Protein AF-A0A357NEA8-F1 (afdb_monomer_lite)

Sequence (246 aa):
PEFQADIAYVPAQHTVVNIKLQPVGPLIRKTEARLQSETLPKLLLLPVDGSVEAVAEKLNGLPVAFVQRHREEYIERMQREVSMIKYVRKYHLRTGINLDVGEKSEVEVAADTDRYKIKLEGVLDLGRQGDNNTMLRGHAGYLMNPKDEIFLDVEFYPNSISWHFQPGYGRQLSARTYLGMKHDLRDKEDIGLLRYKLNTGLWLNLEQHFNSGYRLTGIRYQLHEYLAAEAMSDQHKTWIRLIAEL

Secondary structure (DSSP, 8-state):
--EEEEEEEE-SSS-EEEEEEEE-S-B--EEEEEEE-SSS-HHHHHHHHHHHHHHHGGGTTSBHHHHHHTHHHHHHHHHHHHHTSHHHHHTT-EEEEEEE-SSEEEEEEEEE-SSEEEEEEEEEEES--SS--EEEEEEEEEEEETTEEEEEEEEEETTTTEEEEEEEEEEE-SSSEEEEEEEETTTTEEEEEEEEEEETTEEEEEEEETTT--EEEEEEEEEETTEEEEEEE-SS-EEEEEEEE-

pLDDT: mean 89.31, std 5.89, range [59.25, 97.0]

Structure (mmCIF, N/CA/C/O backbone):
data_AF-A0A357NEA8-F1
#
_entry.id   AF-A0A357NEA8-F1
#
loop_
_atom_site.group_PDB
_atom_site.id
_atom_site.type_symbol
_atom_site.label_atom_id
_atom_site.label_alt_id
_atom_site.label_comp_id
_atom_site.label_asym_id
_atom_site.label_entity_id
_atom_site.label_seq_id
_atom_site.pdbx_PDB_ins_code
_atom_site.Cartn_x
_atom_site.Cartn_y
_atom_site.Cartn_z
_atom_site.occupancy
_atom_site.B_iso_or_equiv
_atom_site.auth_seq_id
_atom_site.auth_comp_id
_atom_site.auth_asym_id
_atom_site.auth_atom_id
_atom_site.pdbx_PDB_model_num
ATOM 1 N N . PRO A 1 1 ? -18.091 8.313 36.398 1.00 72.25 1 PRO A N 1
ATOM 2 C CA . PRO A 1 1 ? -18.961 7.337 35.704 1.00 72.25 1 PRO A CA 1
ATOM 3 C C . PRO A 1 1 ? -19.371 7.867 34.328 1.00 72.25 1 PRO A C 1
ATOM 5 O O . PRO A 1 1 ? -19.897 8.969 34.235 1.00 72.25 1 PRO A O 1
ATOM 8 N N . GLU A 1 2 ? -19.086 7.107 33.273 1.00 84.88 2 GLU A N 1
ATOM 9 C CA . GLU A 1 2 ? -19.354 7.487 31.875 1.00 84.88 2 GLU A CA 1
ATOM 10 C C . GLU A 1 2 ? -20.782 7.147 31.437 1.00 84.88 2 GLU A C 1
ATOM 12 O O . GLU A 1 2 ? -21.238 7.594 30.390 1.00 84.88 2 GLU A O 1
ATOM 17 N N . PHE A 1 3 ? -21.487 6.366 32.256 1.00 85.38 3 PHE A N 1
ATOM 18 C CA . PHE A 1 3 ? -22.889 6.032 32.088 1.00 85.38 3 PHE A CA 1
ATOM 19 C C . PHE A 1 3 ? -23.641 6.260 33.397 1.00 85.38 3 PHE A C 1
ATOM 21 O O . PHE A 1 3 ? -23.128 5.981 34.485 1.00 85.38 3 PHE A O 1
ATOM 28 N N . GLN A 1 4 ? -24.877 6.725 33.277 1.00 84.88 4 GLN A N 1
ATOM 29 C CA . GLN A 1 4 ? -25.878 6.715 34.327 1.00 84.88 4 GLN A CA 1
ATOM 30 C C . GLN A 1 4 ? -26.764 5.483 34.131 1.00 84.88 4 GLN A C 1
ATOM 32 O O . GLN A 1 4 ? -27.350 5.297 33.065 1.00 84.88 4 GLN A O 1
ATOM 37 N N . ALA A 1 5 ? -26.823 4.619 35.144 1.00 84.94 5 ALA A N 1
ATOM 38 C CA . ALA A 1 5 ? -27.633 3.410 35.109 1.00 84.94 5 ALA A CA 1
ATOM 39 C C . ALA A 1 5 ? -29.006 3.661 35.740 1.00 84.94 5 ALA A C 1
ATOM 41 O O . ALA A 1 5 ? -29.090 4.158 36.862 1.00 84.94 5 ALA A O 1
ATOM 42 N N . ASP A 1 6 ? -30.061 3.274 35.034 1.00 84.19 6 ASP A N 1
ATOM 43 C CA . ASP A 1 6 ? -31.420 3.160 35.550 1.00 84.19 6 ASP A CA 1
ATOM 44 C C . ASP A 1 6 ? -31.792 1.673 35.565 1.00 84.19 6 ASP A C 1
ATOM 46 O O . ASP A 1 6 ? -31.754 0.998 34.530 1.00 84.19 6 ASP A O 1
ATOM 50 N N . ILE A 1 7 ? -32.050 1.140 36.758 1.00 84.75 7 ILE A N 1
ATOM 51 C CA . ILE A 1 7 ? -32.249 -0.291 36.988 1.00 84.75 7 ILE A CA 1
ATOM 52 C C . ILE A 1 7 ? -33.670 -0.501 37.500 1.00 84.75 7 ILE A C 1
ATOM 54 O O . ILE A 1 7 ? -34.013 -0.076 38.602 1.00 84.75 7 ILE A O 1
ATOM 58 N N . ALA A 1 8 ? -34.479 -1.207 36.712 1.00 82.75 8 ALA A N 1
ATOM 59 C CA . ALA A 1 8 ? -35.829 -1.607 37.080 1.00 82.75 8 ALA A CA 1
ATOM 60 C C . ALA A 1 8 ? -35.897 -3.121 37.306 1.00 82.75 8 ALA A C 1
ATOM 62 O O . ALA A 1 8 ? -35.387 -3.909 36.506 1.00 82.75 8 ALA A O 1
ATOM 63 N N . TYR A 1 9 ? -36.570 -3.529 38.379 1.00 85.62 9 TYR A N 1
ATOM 64 C CA . TYR A 1 9 ? -36.735 -4.932 38.757 1.00 85.62 9 TYR A CA 1
ATOM 65 C C . TYR A 1 9 ? -38.206 -5.320 38.638 1.00 85.62 9 TYR A C 1
ATOM 67 O O . TYR A 1 9 ? -39.074 -4.621 39.163 1.00 85.62 9 TYR A O 1
ATOM 75 N N . VAL A 1 10 ? -38.485 -6.451 37.991 1.00 83.19 10 VAL A N 1
ATOM 76 C CA . VAL A 1 10 ? -39.817 -7.068 37.984 1.00 83.19 10 VAL A CA 1
ATOM 77 C C . VAL A 1 10 ? -39.718 -8.395 38.744 1.00 83.19 10 VAL A C 1
ATOM 79 O O . VAL A 1 10 ? -39.244 -9.384 38.177 1.00 83.19 10 VAL A O 1
ATOM 82 N N . PRO A 1 11 ? -40.080 -8.425 40.042 1.00 71.75 11 PRO A N 1
ATOM 83 C CA . PRO A 1 11 ? -40.006 -9.640 40.846 1.00 71.75 11 PRO A CA 1
ATOM 84 C C . PRO A 1 11 ? -41.093 -10.645 40.431 1.00 71.75 11 PRO A C 1
ATOM 86 O O . PRO A 1 11 ? -42.281 -10.330 40.430 1.00 71.75 11 PRO A O 1
ATOM 89 N N . ALA A 1 12 ? -40.672 -11.865 40.094 1.00 80.50 12 ALA A N 1
ATOM 90 C CA . ALA A 1 12 ? -41.513 -13.025 39.782 1.00 80.50 12 ALA A CA 1
ATOM 91 C C . ALA A 1 12 ? -40.737 -14.318 40.120 1.00 80.50 12 ALA A C 1
ATOM 93 O O . ALA A 1 12 ? -39.618 -14.238 40.625 1.00 80.50 12 ALA A O 1
ATOM 94 N N . GLN A 1 13 ? -41.279 -15.511 39.823 1.00 82.94 13 GLN A N 1
ATOM 95 C CA . GLN A 1 13 ? -40.524 -16.774 39.981 1.00 82.94 13 GLN A CA 1
ATOM 96 C C . GLN A 1 13 ? -39.171 -16.750 39.242 1.00 82.94 13 GLN A C 1
ATOM 98 O O . GLN A 1 13 ? -38.207 -17.349 39.708 1.00 82.94 13 GLN A O 1
ATOM 103 N N . HIS A 1 14 ? -39.084 -15.991 38.145 1.00 76.81 14 HIS A N 1
ATOM 104 C CA . HIS A 1 14 ? -37.830 -15.527 37.560 1.00 76.81 14 HIS A CA 1
ATOM 105 C C . HIS A 1 14 ? -37.806 -13.996 37.581 1.00 76.81 14 HIS A C 1
ATOM 107 O O . HIS A 1 14 ? -38.593 -13.354 36.887 1.00 76.81 14 HIS A O 1
ATOM 113 N N . THR A 1 15 ? -36.916 -13.408 38.377 1.00 83.12 15 THR A N 1
ATOM 114 C CA . THR A 1 15 ? -36.738 -11.952 38.423 1.00 83.12 15 THR A CA 1
ATOM 115 C C . THR A 1 15 ? -36.128 -11.458 37.117 1.00 83.12 15 THR A C 1
ATOM 117 O O . THR A 1 15 ? -35.031 -11.872 36.744 1.00 83.12 15 THR A O 1
ATOM 120 N N . VAL A 1 16 ? -36.816 -10.535 36.445 1.00 83.69 16 VAL A N 1
ATOM 121 C CA . VAL A 1 16 ? -36.286 -9.843 35.264 1.00 83.69 16 VAL A CA 1
ATOM 122 C C . VAL A 1 16 ? -35.696 -8.508 35.707 1.00 83.69 16 VAL A C 1
ATOM 124 O O . VAL A 1 16 ? -36.368 -7.714 36.370 1.00 83.69 16 VAL A O 1
ATOM 127 N N . VAL A 1 17 ? -34.437 -8.264 35.342 1.00 85.44 17 VAL A N 1
ATOM 128 C CA . VAL A 1 17 ? -33.723 -7.012 35.625 1.00 85.44 17 VAL A CA 1
ATOM 129 C C . VAL A 1 17 ? -33.531 -6.259 34.315 1.00 85.44 17 VAL A C 1
ATOM 131 O O . VAL A 1 17 ? -32.853 -6.741 33.411 1.00 85.44 17 VAL A O 1
ATOM 134 N N . ASN A 1 18 ? -34.125 -5.072 34.218 1.00 83.25 18 ASN A N 1
ATOM 135 C CA . ASN A 1 18 ? -33.963 -4.172 33.083 1.00 83.25 18 ASN A CA 1
ATOM 136 C C . ASN A 1 18 ? -32.952 -3.088 33.455 1.00 83.25 18 ASN A C 1
ATOM 138 O O . ASN A 1 18 ? -33.225 -2.266 34.326 1.00 83.25 18 ASN A O 1
ATOM 142 N N . ILE A 1 19 ? -31.799 -3.079 32.787 1.00 84.69 19 ILE A N 1
ATOM 143 C CA . ILE A 1 19 ? -30.745 -2.079 32.990 1.00 84.69 19 ILE A CA 1
ATOM 144 C C . ILE A 1 19 ? -30.719 -1.164 31.767 1.00 84.69 19 ILE A C 1
ATOM 146 O O . ILE A 1 19 ? -30.466 -1.621 30.652 1.00 84.69 19 ILE A O 1
ATOM 150 N N . LYS A 1 20 ? -30.966 0.131 31.965 1.00 84.31 20 LYS A N 1
ATOM 151 C CA . LYS A 1 20 ? -30.767 1.174 30.953 1.00 84.31 20 LYS A CA 1
ATOM 152 C C . LYS A 1 20 ? -29.517 1.966 31.304 1.00 84.31 20 LYS A C 1
ATOM 154 O O . LYS A 1 20 ? -29.409 2.485 32.407 1.00 84.31 20 LYS A O 1
ATOM 159 N N . LEU A 1 21 ? -28.583 2.073 30.365 1.00 84.31 21 LEU A N 1
ATOM 160 C CA . LEU A 1 21 ? -27.365 2.865 30.519 1.00 84.31 21 LEU A CA 1
ATOM 161 C C . LEU A 1 21 ? -27.468 4.102 29.628 1.00 84.31 21 LEU A C 1
ATOM 163 O O . LEU A 1 21 ? -27.547 3.981 28.408 1.00 84.31 21 LEU A O 1
ATOM 167 N N . GLN A 1 22 ? -27.482 5.285 30.233 1.00 85.50 22 GLN A N 1
ATOM 168 C CA . GLN A 1 22 ? -27.468 6.562 29.524 1.00 85.50 22 GLN A CA 1
ATOM 169 C C . GLN A 1 22 ? -26.052 7.135 29.545 1.00 85.50 22 GLN A C 1
ATOM 171 O O . GLN A 1 22 ? -25.481 7.268 30.627 1.00 85.50 22 GLN A O 1
ATOM 176 N N . PRO A 1 23 ? -25.451 7.454 28.394 1.00 84.06 23 PRO A N 1
ATOM 177 C CA . PRO A 1 23 ? -24.089 7.958 28.364 1.00 84.06 23 PRO A CA 1
ATOM 178 C C . PRO A 1 23 ? -24.019 9.398 28.896 1.00 84.06 23 PRO A C 1
ATOM 180 O O . PRO A 1 23 ? -24.931 10.198 28.689 1.00 84.06 23 PRO A O 1
ATOM 183 N N . VAL A 1 24 ? -22.924 9.729 29.579 1.00 85.44 24 VAL A N 1
ATOM 184 C CA . VAL A 1 24 ? -22.689 11.043 30.191 1.00 85.44 24 VAL A CA 1
ATOM 185 C C . VAL A 1 24 ? -21.422 11.660 29.602 1.00 85.44 24 VAL A C 1
ATOM 187 O O . VAL A 1 24 ? -20.354 11.050 29.624 1.00 85.44 24 VAL A O 1
ATOM 190 N N . GLY A 1 25 ? -21.534 12.898 29.119 1.00 88.00 25 GLY A N 1
ATOM 191 C CA . GLY A 1 25 ? -20.420 13.654 28.545 1.00 88.00 25 GLY A CA 1
ATOM 192 C C . GLY A 1 25 ? -20.299 13.525 27.019 1.00 88.00 25 GLY A C 1
ATOM 193 O O . GLY A 1 25 ? -21.273 13.172 26.351 1.00 88.00 25 GLY A O 1
ATOM 194 N N . PRO A 1 26 ? -19.126 13.860 26.450 1.00 91.19 26 PRO A N 1
ATOM 195 C CA . PRO A 1 26 ? -18.899 13.821 25.008 1.00 91.19 26 PRO A CA 1
ATOM 196 C C . PRO A 1 26 ? -19.057 12.408 24.441 1.00 91.19 26 PRO A C 1
ATOM 198 O O . PRO A 1 26 ? -18.469 11.451 24.955 1.00 91.19 26 PRO A O 1
ATOM 201 N N . LEU A 1 27 ? -19.828 12.294 23.361 1.00 93.56 27 LEU A N 1
ATOM 202 C CA . LEU A 1 27 ? -20.063 11.041 22.645 1.00 93.56 27 LEU A CA 1
ATOM 203 C C . LEU A 1 27 ? -19.258 11.011 21.355 1.00 93.56 27 LEU A C 1
ATOM 205 O O . LEU A 1 27 ? -19.067 12.040 20.705 1.00 93.56 27 LEU A O 1
ATOM 209 N N . ILE A 1 28 ? -18.864 9.813 20.944 1.00 94.38 28 ILE A N 1
ATOM 210 C CA . ILE A 1 28 ? -18.372 9.575 19.592 1.00 94.38 28 ILE A CA 1
ATOM 211 C C . ILE A 1 28 ? -19.559 9.766 18.645 1.00 94.38 28 ILE A C 1
ATOM 213 O O . ILE A 1 28 ? -20.507 8.982 18.647 1.00 94.38 28 ILE A O 1
ATOM 217 N N . ARG A 1 29 ? -19.547 10.853 17.873 1.00 93.06 29 ARG A N 1
ATOM 218 C CA . ARG A 1 29 ? -20.628 11.195 16.937 1.00 93.06 29 ARG A CA 1
ATOM 219 C C . ARG A 1 29 ? -20.443 10.510 15.595 1.00 93.06 29 ARG A C 1
ATOM 221 O O . ARG A 1 29 ? -21.422 10.191 14.928 1.00 93.06 29 ARG A O 1
ATOM 228 N N . LYS A 1 30 ? -19.184 10.371 15.189 1.00 92.88 30 LYS A N 1
ATOM 229 C CA . LYS A 1 30 ? -18.784 9.763 13.930 1.00 92.88 30 LYS A CA 1
ATOM 230 C C . LYS A 1 30 ? -17.435 9.084 14.110 1.00 92.88 30 LYS A C 1
ATOM 232 O O . LYS A 1 30 ? -16.522 9.668 14.698 1.00 92.88 30 LYS A O 1
ATOM 237 N N . THR A 1 31 ? -17.314 7.899 13.542 1.00 92.19 31 THR A N 1
ATOM 238 C CA . THR A 1 31 ? -16.054 7.189 13.383 1.00 92.19 31 THR A CA 1
ATOM 239 C C . THR A 1 31 ? -15.764 7.065 11.896 1.00 92.19 31 THR A C 1
ATOM 241 O O . THR A 1 31 ? -16.625 6.627 11.138 1.00 92.19 31 THR A O 1
ATOM 244 N N . GLU A 1 32 ? -14.579 7.490 11.475 1.00 92.69 32 GLU A N 1
ATOM 245 C CA . GLU A 1 32 ? -14.089 7.294 10.111 1.00 92.69 32 GLU A CA 1
ATOM 246 C C . GLU A 1 32 ? -13.106 6.129 10.113 1.00 92.69 32 GLU A C 1
ATOM 248 O O . GLU A 1 32 ? -12.223 6.066 10.967 1.00 92.69 32 GLU A O 1
ATOM 253 N N . ALA A 1 33 ? -13.274 5.191 9.184 1.00 90.88 33 ALA A N 1
ATOM 254 C CA . ALA A 1 33 ? -12.342 4.090 9.018 1.00 90.88 33 ALA A CA 1
ATOM 255 C C . ALA A 1 33 ? -11.467 4.336 7.789 1.00 90.88 33 ALA A C 1
ATOM 257 O O . ALA A 1 33 ? -11.962 4.755 6.743 1.00 90.88 33 ALA A O 1
ATOM 258 N N . ARG A 1 34 ? -10.166 4.075 7.908 1.00 88.81 34 ARG A N 1
ATOM 259 C CA . ARG A 1 34 ? -9.221 4.142 6.792 1.00 88.81 34 ARG A CA 1
ATOM 260 C C . ARG A 1 34 ? -8.512 2.814 6.640 1.00 88.81 34 ARG A C 1
ATOM 262 O O . ARG A 1 34 ? -7.724 2.425 7.495 1.00 88.81 34 ARG A O 1
ATOM 269 N N . LEU A 1 35 ? -8.775 2.136 5.531 1.00 88.06 35 LEU A N 1
ATOM 270 C CA . LEU A 1 35 ? -8.089 0.907 5.161 1.00 88.06 35 LEU A CA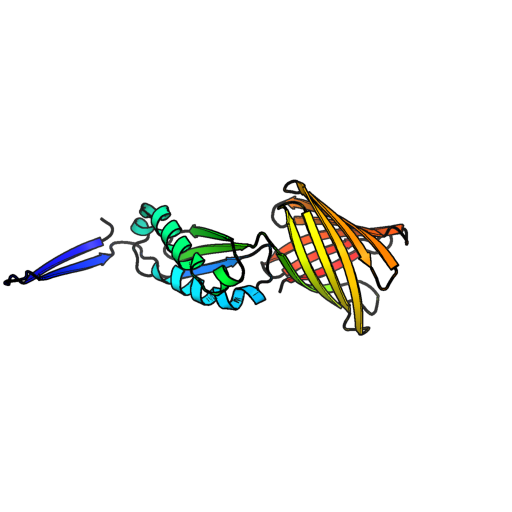 1
ATOM 271 C C . LEU A 1 35 ? -6.865 1.229 4.294 1.00 88.06 35 LEU A C 1
ATOM 273 O O . LEU A 1 35 ? -6.988 1.875 3.251 1.00 88.06 35 LEU A O 1
ATOM 277 N N . GLN A 1 36 ? -5.688 0.775 4.724 1.00 87.50 36 GLN A N 1
ATOM 278 C CA . GLN A 1 36 ? -4.412 1.002 4.042 1.00 87.50 36 GLN A CA 1
ATOM 279 C C . GLN A 1 36 ? -3.651 -0.314 3.853 1.00 87.50 36 GLN A C 1
ATOM 281 O O . GLN A 1 36 ? -3.748 -1.229 4.670 1.00 87.50 36 GLN A O 1
ATOM 286 N N . SER A 1 37 ? -2.880 -0.408 2.772 1.00 86.81 37 SER A N 1
ATOM 287 C CA . SER A 1 37 ? -1.988 -1.536 2.500 1.00 86.81 37 SER A CA 1
ATOM 288 C C . SER A 1 37 ? -0.766 -1.051 1.736 1.00 86.81 37 SER A C 1
ATOM 290 O O . SER A 1 37 ? -0.883 -0.267 0.797 1.00 86.81 37 SER A O 1
ATOM 292 N N . GLU A 1 38 ? 0.409 -1.540 2.112 1.00 85.81 38 GLU A N 1
ATOM 293 C CA . GLU A 1 38 ? 1.646 -1.330 1.357 1.00 85.81 38 GLU A CA 1
ATOM 294 C C . GLU A 1 38 ? 1.858 -2.416 0.286 1.00 85.81 38 GLU A C 1
ATOM 296 O O . GLU A 1 38 ? 2.687 -2.264 -0.625 1.00 85.81 38 GLU A O 1
ATOM 301 N N . THR A 1 39 ? 1.124 -3.526 0.412 1.00 87.25 39 THR A N 1
ATOM 302 C CA . THR A 1 39 ? 1.290 -4.747 -0.387 1.00 87.25 39 THR A CA 1
ATOM 303 C C . THR A 1 39 ? 0.180 -4.975 -1.402 1.00 87.25 39 THR A C 1
ATOM 305 O O . THR A 1 39 ? 0.380 -5.751 -2.335 1.00 87.25 39 THR A O 1
ATOM 308 N N . LEU A 1 40 ? -0.966 -4.307 -1.266 1.00 89.12 40 LEU A N 1
ATOM 309 C CA . LEU A 1 40 ? -2.092 -4.448 -2.182 1.00 89.12 40 LEU A CA 1
ATOM 310 C C . LEU A 1 40 ? -2.610 -3.103 -2.684 1.00 89.12 40 LEU A C 1
ATOM 312 O O . LEU A 1 40 ? -2.655 -2.145 -1.915 1.00 89.12 40 LEU A O 1
ATOM 316 N N . PRO A 1 41 ? -3.062 -3.044 -3.951 1.00 86.31 41 PRO A N 1
ATOM 317 C CA . PRO A 1 41 ? -3.748 -1.877 -4.480 1.00 86.31 41 PRO A CA 1
ATOM 318 C C . PRO A 1 41 ? -5.084 -1.687 -3.759 1.00 86.31 41 PRO A C 1
ATOM 320 O O . PRO A 1 41 ? -5.746 -2.669 -3.380 1.00 86.31 41 PRO A O 1
ATOM 323 N N . LYS A 1 42 ? -5.529 -0.435 -3.618 1.00 84.00 42 LYS A N 1
ATOM 324 C CA . LYS A 1 42 ? -6.756 -0.127 -2.873 1.00 84.00 42 LYS A CA 1
ATOM 325 C C . LYS A 1 42 ? -7.981 -0.749 -3.539 1.00 84.00 42 LYS A C 1
ATOM 327 O O . LYS A 1 42 ? -8.877 -1.225 -2.842 1.00 84.00 42 LYS A O 1
ATOM 332 N N . LEU A 1 43 ? -7.978 -0.878 -4.869 1.00 84.44 43 LEU A N 1
ATOM 333 C CA . LEU A 1 43 ? -9.018 -1.601 -5.615 1.00 84.44 43 LEU A CA 1
ATOM 334 C C . LEU A 1 43 ? -9.285 -3.027 -5.092 1.00 84.44 43 LEU A C 1
ATOM 336 O O . LEU A 1 43 ? -10.436 -3.466 -5.076 1.00 84.44 43 LEU A O 1
ATOM 340 N N . LEU A 1 44 ? -8.256 -3.761 -4.647 1.00 84.50 44 LEU A N 1
ATOM 341 C CA . LEU A 1 44 ? -8.430 -5.120 -4.106 1.00 84.50 44 LEU A CA 1
ATOM 342 C C . LEU A 1 44 ? -8.963 -5.130 -2.665 1.00 84.50 44 LEU A C 1
ATOM 344 O O . LEU A 1 44 ? -9.437 -6.170 -2.197 1.00 84.50 44 LEU A O 1
ATOM 348 N N . LEU A 1 45 ? -8.912 -3.984 -1.987 1.00 85.06 45 LEU A N 1
ATOM 349 C CA . LEU A 1 45 ? -9.385 -3.783 -0.620 1.00 85.06 45 LEU A CA 1
ATOM 350 C C . LEU A 1 45 ? -10.816 -3.234 -0.553 1.00 85.06 45 LEU A C 1
ATOM 352 O O . LEU A 1 45 ? -11.454 -3.378 0.485 1.00 85.06 45 LEU A O 1
ATOM 356 N N . LEU A 1 46 ? -11.368 -2.705 -1.653 1.00 86.06 46 LEU A N 1
ATOM 357 C CA . LEU A 1 46 ? -12.757 -2.217 -1.722 1.00 86.06 46 LEU A CA 1
ATOM 358 C C . LEU A 1 46 ? -13.803 -3.197 -1.144 1.00 86.06 46 LEU A C 1
ATOM 360 O O . LEU A 1 46 ? -14.699 -2.752 -0.430 1.00 86.06 46 LEU A O 1
ATOM 364 N N . PRO A 1 47 ? -13.715 -4.530 -1.361 1.00 83.38 47 PRO A N 1
ATOM 365 C CA . PRO A 1 47 ? -14.677 -5.468 -0.772 1.00 83.38 47 PRO A CA 1
ATOM 366 C C . PRO A 1 47 ? -14.578 -5.607 0.757 1.00 83.38 47 PRO A C 1
ATOM 368 O O . PRO A 1 47 ? -15.462 -6.205 1.372 1.00 83.38 47 PRO A O 1
ATOM 371 N N . VAL A 1 48 ? -13.482 -5.142 1.362 1.00 83.81 48 VAL A N 1
ATOM 372 C CA . VAL A 1 48 ? -13.229 -5.155 2.812 1.00 83.81 48 VAL A CA 1
ATOM 373 C C . VAL A 1 48 ? -13.705 -3.853 3.460 1.00 83.81 48 VAL A C 1
ATOM 375 O O . VAL A 1 48 ? -14.163 -3.897 4.600 1.00 83.81 48 VAL A O 1
ATOM 378 N N . ASP A 1 49 ? -13.656 -2.739 2.726 1.00 84.75 49 ASP A N 1
ATOM 379 C CA . ASP A 1 49 ? -13.849 -1.374 3.234 1.00 84.75 49 ASP A CA 1
ATOM 380 C C . ASP A 1 49 ? -15.160 -1.219 4.021 1.00 84.75 49 ASP A C 1
ATOM 382 O O . ASP A 1 49 ? -15.142 -0.965 5.223 1.00 84.75 49 ASP A O 1
ATOM 386 N N . GLY A 1 50 ? -16.301 -1.564 3.412 1.00 85.81 50 GLY A N 1
ATOM 387 C CA . GLY A 1 50 ? -17.603 -1.460 4.086 1.00 85.81 50 GLY A CA 1
ATOM 388 C C . GLY A 1 50 ? -17.767 -2.384 5.304 1.00 85.81 50 GLY A C 1
ATOM 389 O O . GLY A 1 50 ? -18.526 -2.087 6.223 1.00 85.81 50 GLY A O 1
ATOM 390 N N . SER A 1 51 ? -17.043 -3.511 5.358 1.00 89.00 51 SER A N 1
ATOM 391 C CA . SER A 1 51 ? -17.052 -4.376 6.551 1.00 89.00 51 SER A CA 1
ATOM 392 C C . SER A 1 51 ? -16.221 -3.781 7.688 1.00 89.00 51 SER A C 1
ATOM 394 O O . SER A 1 51 ? -16.567 -3.962 8.852 1.00 89.00 51 SER A O 1
ATOM 396 N N . VAL A 1 52 ? -15.134 -3.083 7.358 1.00 90.75 52 VAL A N 1
ATOM 397 C CA . VAL A 1 52 ? -14.294 -2.375 8.328 1.00 90.75 52 VAL A CA 1
ATOM 398 C C . VAL A 1 52 ? -15.021 -1.141 8.865 1.00 90.75 52 VAL A C 1
ATOM 400 O O . VAL A 1 52 ? -15.048 -0.949 10.081 1.00 90.75 52 VAL A O 1
ATOM 403 N N . GLU A 1 53 ? -15.692 -0.375 8.002 1.00 91.44 53 GLU A N 1
ATOM 404 C CA . GLU A 1 53 ? -16.556 0.741 8.410 1.00 91.44 53 GLU A CA 1
ATOM 405 C C . GLU A 1 53 ? -17.630 0.278 9.402 1.00 91.44 53 GLU A C 1
ATOM 407 O O . GLU A 1 53 ? -17.741 0.837 10.489 1.00 91.44 53 GLU A O 1
ATOM 412 N N . ALA A 1 54 ? -18.335 -0.820 9.110 1.00 91.38 54 ALA A N 1
ATOM 413 C CA . ALA A 1 54 ? -19.359 -1.362 10.007 1.00 91.38 54 ALA A CA 1
ATOM 414 C C . ALA A 1 54 ? -18.814 -1.806 11.381 1.00 91.38 54 ALA A C 1
ATOM 416 O O . ALA A 1 54 ? -19.542 -1.798 12.376 1.00 91.38 54 ALA A O 1
ATOM 417 N N . VAL A 1 55 ? -17.544 -2.222 11.463 1.00 91.44 55 VAL A N 1
ATOM 418 C CA . VAL A 1 55 ? -16.879 -2.524 12.743 1.00 91.44 55 VAL A CA 1
ATOM 419 C C . VAL A 1 55 ? -16.556 -1.231 13.494 1.00 91.44 55 VAL A C 1
ATOM 421 O O . VAL A 1 55 ? -16.803 -1.153 14.699 1.00 91.44 55 VAL A O 1
ATOM 424 N N . ALA A 1 56 ? -16.050 -0.214 12.794 1.00 92.38 56 ALA A N 1
ATOM 425 C CA . ALA A 1 56 ? -15.704 1.084 13.366 1.00 92.38 56 ALA A CA 1
ATOM 426 C C . ALA A 1 56 ? -16.943 1.849 13.871 1.00 92.38 56 ALA A C 1
ATOM 428 O O . ALA A 1 56 ? -16.925 2.402 14.971 1.00 92.38 56 ALA A O 1
ATOM 429 N N . GLU A 1 57 ? -18.053 1.801 13.130 1.00 93.56 57 GLU A N 1
ATOM 430 C CA . GLU A 1 57 ? -19.317 2.463 13.475 1.00 93.56 57 GLU A CA 1
ATOM 431 C C . GLU A 1 57 ? -19.933 1.975 14.793 1.00 93.56 57 GLU A C 1
ATOM 433 O O . GLU A 1 57 ? -20.728 2.695 15.395 1.00 93.56 57 GLU A O 1
ATOM 438 N N . LYS A 1 58 ? -19.540 0.800 15.305 1.00 92.44 58 LYS A N 1
ATOM 439 C CA . LYS A 1 58 ? -19.977 0.309 16.626 1.00 92.44 58 LYS A CA 1
ATOM 440 C C . LYS A 1 58 ? -19.513 1.194 17.784 1.00 92.44 58 LYS A C 1
ATOM 442 O O . LYS A 1 58 ? -20.034 1.052 18.889 1.00 92.44 58 LYS A O 1
ATOM 447 N N . LEU A 1 59 ? -18.533 2.070 17.554 1.00 92.44 59 LEU A N 1
ATOM 448 C CA . LEU A 1 59 ? -18.109 3.068 18.533 1.00 92.44 59 LEU A CA 1
ATOM 449 C C . LEU A 1 59 ? -19.053 4.272 18.604 1.00 92.44 59 LEU A C 1
ATOM 451 O O . LEU A 1 59 ? -19.071 4.963 19.625 1.00 92.44 59 LEU A O 1
ATOM 455 N N . ASN A 1 60 ? -19.843 4.526 17.557 1.00 93.12 60 ASN A N 1
ATOM 456 C CA . ASN A 1 60 ? -20.754 5.664 17.520 1.00 93.12 60 ASN A CA 1
ATOM 457 C C . ASN A 1 60 ? -21.777 5.574 18.664 1.00 93.12 60 ASN A C 1
ATOM 459 O O . ASN A 1 60 ? -22.388 4.535 18.910 1.00 93.12 60 ASN A O 1
ATOM 463 N N . GLY A 1 61 ? -21.970 6.687 19.370 1.00 90.00 61 GLY A N 1
ATOM 464 C CA . GLY A 1 61 ? -22.858 6.792 20.527 1.00 90.00 61 GLY A CA 1
ATOM 465 C C . GLY A 1 61 ? -22.227 6.391 21.863 1.00 90.00 61 GLY A C 1
ATOM 466 O O . GLY A 1 61 ? -22.843 6.621 22.905 1.00 90.00 61 GLY A O 1
ATOM 467 N N . LEU A 1 62 ? -21.003 5.849 21.873 1.00 92.81 62 LEU A N 1
ATOM 468 C CA . LEU A 1 62 ? -20.281 5.573 23.114 1.00 92.81 62 LEU A CA 1
ATOM 469 C C . LEU A 1 62 ? -19.647 6.852 23.694 1.00 92.81 62 LEU A C 1
ATOM 471 O O . LEU A 1 62 ? -19.217 7.725 22.933 1.00 92.81 62 LEU A O 1
ATOM 475 N N . PRO A 1 63 ? -19.531 6.972 25.031 1.00 93.88 63 PRO A N 1
ATOM 476 C CA . PRO A 1 63 ? -18.770 8.047 25.656 1.00 93.88 63 PRO A CA 1
ATOM 477 C C . PRO A 1 63 ? -17.289 7.978 25.278 1.00 93.88 63 PRO A C 1
ATOM 479 O O . PRO A 1 63 ? -16.650 6.934 25.431 1.00 93.88 63 PRO A O 1
ATOM 482 N N . VAL A 1 64 ? -16.713 9.114 24.884 1.00 93.44 64 VAL A N 1
ATOM 483 C CA . VAL A 1 64 ? -15.293 9.227 24.502 1.00 93.44 64 VAL A CA 1
ATOM 484 C C . VAL A 1 64 ? -14.380 8.727 25.626 1.00 93.44 64 VAL A C 1
ATOM 486 O O . VAL A 1 64 ? -13.510 7.889 25.397 1.00 93.44 64 VAL A O 1
ATOM 489 N N . ALA A 1 65 ? -14.627 9.166 26.863 1.00 92.88 65 ALA A N 1
ATOM 490 C CA . ALA A 1 65 ? -13.829 8.773 28.025 1.00 92.88 65 ALA A CA 1
ATOM 491 C C . ALA A 1 65 ? -13.903 7.264 28.328 1.00 92.88 65 ALA A C 1
ATOM 493 O O . ALA A 1 65 ? -12.942 6.683 28.835 1.00 92.88 65 ALA A O 1
ATOM 494 N N . PHE A 1 66 ? -15.027 6.615 28.004 1.00 92.62 66 PHE A N 1
ATOM 495 C CA . PHE A 1 66 ? -15.201 5.180 28.222 1.00 92.62 66 PHE A CA 1
ATOM 496 C C . PHE A 1 66 ? -14.354 4.369 27.243 1.00 92.62 66 PHE A C 1
ATOM 498 O O . PHE A 1 66 ? -13.636 3.457 27.656 1.00 92.62 66 PHE A O 1
ATOM 505 N N . VAL A 1 67 ? -14.411 4.734 25.959 1.00 93.50 67 VAL A N 1
ATOM 506 C CA . VAL A 1 67 ? -13.638 4.075 24.899 1.00 93.50 67 VAL A CA 1
ATOM 507 C C . VAL A 1 67 ? -12.146 4.346 25.070 1.00 93.50 67 VAL A C 1
ATOM 509 O O . VAL A 1 67 ? -11.353 3.425 24.922 1.00 93.50 67 VAL A O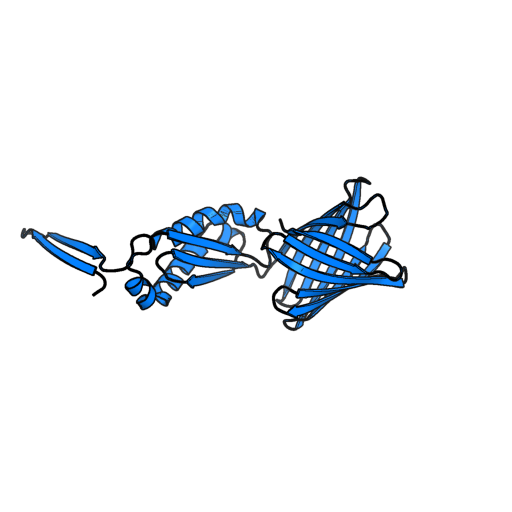 1
ATOM 512 N N . GLN A 1 68 ? -11.748 5.559 25.473 1.00 93.75 68 GLN A N 1
ATOM 513 C CA . GLN A 1 68 ? -10.348 5.866 25.792 1.00 93.75 68 GLN A CA 1
ATOM 514 C C . GLN A 1 68 ? -9.807 4.997 26.932 1.00 93.75 68 GLN A C 1
ATOM 516 O O . GLN A 1 68 ? -8.692 4.491 26.835 1.00 93.75 68 GLN A O 1
ATOM 521 N N . ARG A 1 69 ? -10.595 4.776 27.994 1.00 93.38 69 ARG A N 1
ATOM 522 C CA . ARG A 1 69 ? -10.179 3.923 29.119 1.00 93.38 69 ARG A CA 1
ATOM 523 C C . ARG A 1 69 ? -10.002 2.458 28.717 1.00 93.38 69 ARG A C 1
ATOM 525 O O . ARG A 1 69 ? -9.089 1.812 29.215 1.00 93.38 69 ARG A O 1
ATOM 532 N N . HIS A 1 70 ? -10.855 1.947 27.833 1.00 94.31 70 HIS A N 1
ATOM 533 C CA . HIS A 1 70 ? -10.842 0.546 27.391 1.00 94.31 70 HIS A CA 1
ATOM 534 C C . HIS A 1 70 ? -10.258 0.391 25.982 1.00 94.31 70 HIS A C 1
ATOM 536 O O . HIS A 1 70 ? -10.592 -0.550 25.263 1.00 94.31 70 HIS A O 1
ATOM 542 N N . ARG A 1 71 ? -9.403 1.331 25.558 1.00 92.94 71 ARG A N 1
ATOM 543 C CA . ARG A 1 71 ? -8.917 1.428 24.176 1.00 92.94 71 ARG A CA 1
ATOM 544 C C . ARG A 1 71 ? -8.319 0.113 23.681 1.00 92.94 71 ARG A C 1
ATOM 546 O O . ARG A 1 71 ? -8.621 -0.306 22.570 1.00 92.94 71 ARG A O 1
ATOM 553 N N . GLU A 1 72 ? -7.506 -0.540 24.505 1.00 93.75 72 GLU A N 1
ATOM 554 C CA . GLU A 1 72 ? -6.853 -1.809 24.160 1.00 93.75 72 GLU A CA 1
ATOM 555 C C . GLU A 1 72 ? -7.867 -2.938 23.931 1.00 93.75 72 GLU A C 1
ATOM 557 O O . GLU A 1 72 ? -7.782 -3.638 22.926 1.00 93.75 72 GLU A O 1
ATOM 562 N N . GLU A 1 73 ? -8.894 -3.050 24.778 1.00 93.81 73 GLU A N 1
ATOM 563 C CA . GLU A 1 73 ? -9.958 -4.051 24.624 1.00 93.81 73 GLU A CA 1
ATOM 564 C C . GLU A 1 73 ? -10.752 -3.838 23.325 1.00 93.81 73 GLU A C 1
ATOM 566 O O . GLU A 1 73 ? -11.061 -4.794 22.604 1.00 93.81 73 GLU A O 1
ATOM 571 N N . TYR A 1 74 ? -11.053 -2.579 22.991 1.00 93.44 74 TYR A N 1
ATOM 572 C CA . TYR A 1 74 ? -11.713 -2.241 21.731 1.00 93.44 74 TYR A CA 1
ATOM 573 C C . TYR A 1 74 ? -10.833 -2.567 20.525 1.00 93.44 74 TYR A C 1
ATOM 575 O O . TYR A 1 74 ? -11.333 -3.173 19.577 1.00 93.44 74 TYR A O 1
ATOM 583 N N . ILE A 1 75 ? -9.536 -2.244 20.570 1.00 94.50 75 ILE A N 1
ATOM 584 C CA . ILE A 1 75 ? -8.582 -2.597 19.509 1.00 94.50 75 ILE A CA 1
ATOM 585 C C . ILE A 1 75 ? -8.532 -4.118 19.321 1.00 94.50 75 ILE A C 1
ATOM 587 O O . ILE A 1 75 ? -8.706 -4.596 18.202 1.00 94.50 75 ILE A O 1
ATOM 591 N N . GLU A 1 76 ? -8.382 -4.900 20.392 1.00 94.00 76 GLU A N 1
ATOM 592 C CA . GLU A 1 76 ? -8.346 -6.368 20.317 1.00 94.00 76 GLU A CA 1
ATOM 593 C C . GLU A 1 76 ? -9.654 -6.971 19.792 1.00 94.00 76 GLU A C 1
ATOM 595 O O . GLU A 1 76 ? -9.661 -7.953 19.039 1.00 94.00 76 GLU A O 1
ATOM 600 N N . ARG A 1 77 ? -10.796 -6.407 20.191 1.00 93.50 77 ARG A N 1
ATOM 601 C CA . ARG A 1 77 ? -12.101 -6.839 19.691 1.00 93.50 77 ARG A CA 1
ATOM 602 C C . ARG A 1 77 ? -12.252 -6.534 18.205 1.00 93.50 77 ARG A C 1
ATOM 604 O O . ARG A 1 77 ? -12.620 -7.434 17.452 1.00 93.50 77 ARG A O 1
ATOM 611 N N . MET A 1 78 ? -11.946 -5.311 17.780 1.00 93.81 78 MET A N 1
ATOM 612 C CA . MET A 1 78 ? -11.993 -4.933 16.369 1.00 93.81 78 MET A CA 1
ATOM 613 C C . MET A 1 78 ? -11.037 -5.794 15.543 1.00 93.81 78 MET A C 1
ATOM 615 O O . MET A 1 78 ? -11.421 -6.285 14.489 1.00 93.81 78 MET A O 1
ATOM 619 N N . GLN A 1 79 ? -9.841 -6.077 16.059 1.00 93.69 79 GLN A N 1
ATOM 620 C CA . GLN A 1 79 ? -8.848 -6.930 15.409 1.00 93.69 79 GLN A CA 1
ATOM 621 C C . GLN A 1 79 ? -9.401 -8.342 15.157 1.00 93.69 79 GLN A C 1
ATOM 623 O O . GLN A 1 79 ? -9.248 -8.907 14.069 1.00 93.69 79 GLN A O 1
ATOM 628 N N . ARG A 1 80 ? -10.104 -8.918 16.140 1.00 92.75 80 ARG A N 1
ATOM 629 C CA . ARG A 1 80 ? -10.796 -10.206 15.980 1.00 92.75 80 ARG A CA 1
ATOM 630 C C . ARG A 1 80 ? -11.918 -10.135 14.946 1.00 92.75 80 ARG A C 1
ATOM 632 O O . ARG A 1 80 ? -12.038 -11.036 14.125 1.00 92.75 80 ARG A O 1
ATOM 639 N N . GLU A 1 81 ? -12.724 -9.081 14.955 1.00 92.50 81 GLU A N 1
ATOM 640 C CA . GLU A 1 81 ? -13.823 -8.930 13.995 1.00 92.50 81 GLU A CA 1
ATOM 641 C C . GLU A 1 81 ? -13.308 -8.735 12.557 1.00 92.50 81 GLU A C 1
ATOM 643 O O . GLU A 1 81 ? -13.749 -9.440 11.646 1.00 92.50 81 GLU A O 1
ATOM 648 N N . VAL A 1 82 ? -12.309 -7.869 12.361 1.00 92.00 82 VAL A N 1
ATOM 649 C CA . VAL A 1 82 ? -11.680 -7.597 11.059 1.00 92.00 82 VAL A CA 1
ATOM 650 C C . VAL A 1 82 ? -10.962 -8.839 10.521 1.00 92.00 82 VAL A C 1
ATOM 652 O O . VAL A 1 82 ? -11.130 -9.191 9.353 1.00 92.00 82 VAL A O 1
ATOM 655 N N . SER A 1 83 ? -10.226 -9.574 11.361 1.00 90.19 83 SER A N 1
ATOM 656 C CA . SER A 1 83 ? -9.551 -10.817 10.942 1.00 90.19 83 SER A CA 1
ATOM 657 C C . SER A 1 83 ? -10.512 -11.929 10.498 1.00 90.19 83 SER A C 1
ATOM 659 O O . SER A 1 83 ? -10.125 -12.813 9.731 1.00 90.19 83 SER A O 1
ATOM 661 N N . MET A 1 84 ? -11.782 -11.884 10.916 1.00 89.94 84 MET A N 1
ATOM 662 C CA . MET A 1 84 ? -12.813 -12.830 10.478 1.00 89.94 84 MET A CA 1
ATOM 663 C C . MET A 1 84 ? -13.466 -12.459 9.139 1.00 89.94 84 MET A C 1
ATOM 665 O O . MET A 1 84 ? -14.156 -13.309 8.553 1.00 89.94 84 MET A O 1
ATOM 669 N N . ILE A 1 85 ? -13.231 -11.254 8.609 1.00 90.38 85 ILE A N 1
ATOM 670 C CA . ILE A 1 85 ? -13.764 -10.826 7.311 1.00 90.38 85 ILE A CA 1
ATOM 671 C C . ILE A 1 85 ? -13.315 -11.812 6.223 1.00 90.38 85 ILE A C 1
ATOM 673 O O . ILE A 1 85 ? -12.154 -12.223 6.140 1.00 90.38 85 ILE A O 1
ATOM 677 N N . LYS A 1 86 ? -14.258 -12.221 5.365 1.00 87.88 86 LYS A N 1
ATOM 678 C CA . LYS A 1 86 ? -14.045 -13.260 4.342 1.00 87.88 86 LYS A CA 1
ATOM 679 C C . LYS A 1 86 ? -12.819 -12.979 3.466 1.00 87.88 86 LYS A C 1
ATOM 681 O O . LYS A 1 86 ? -12.025 -13.883 3.224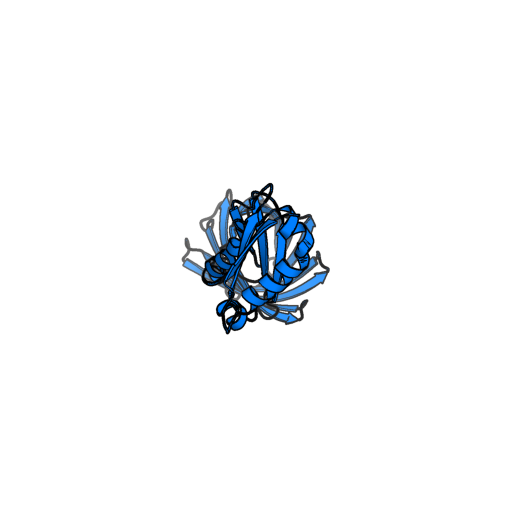 1.00 87.88 86 LYS A O 1
ATOM 686 N N . TYR A 1 87 ? -12.670 -11.742 2.997 1.00 84.56 87 TYR A N 1
ATOM 687 C CA . TYR A 1 87 ? -11.576 -11.345 2.109 1.00 84.56 87 TYR A CA 1
ATOM 688 C C . TYR A 1 87 ? -10.232 -11.222 2.833 1.00 84.56 87 TYR A C 1
ATOM 690 O O . TYR A 1 87 ? -9.223 -11.615 2.259 1.00 84.56 87 TYR A O 1
ATOM 698 N N . VAL A 1 88 ? -10.223 -10.813 4.107 1.00 85.50 88 VAL A N 1
ATOM 699 C CA . VAL A 1 88 ? -9.018 -10.826 4.956 1.00 85.50 88 VAL A CA 1
ATOM 700 C C . VAL A 1 88 ? -8.460 -12.246 5.071 1.00 85.50 88 VAL A C 1
ATOM 702 O O . VAL A 1 88 ? -7.278 -12.468 4.822 1.00 85.50 88 VAL A O 1
ATOM 705 N N . ARG A 1 89 ? -9.323 -13.241 5.320 1.00 87.50 89 ARG A N 1
ATOM 706 C CA . ARG A 1 89 ? -8.913 -14.657 5.355 1.00 87.50 89 ARG A CA 1
ATOM 707 C C . ARG A 1 89 ? -8.526 -15.204 3.985 1.00 87.50 89 ARG A C 1
ATOM 709 O O . ARG A 1 89 ? -7.511 -15.882 3.871 1.00 87.50 89 ARG A O 1
ATOM 716 N N . LYS A 1 90 ? -9.303 -14.898 2.940 1.00 86.56 90 LYS A N 1
ATOM 717 C CA . LYS A 1 90 ? -9.027 -15.352 1.564 1.00 86.56 90 LYS A CA 1
ATOM 718 C C . LYS A 1 90 ? -7.645 -14.891 1.086 1.00 86.56 90 LYS A C 1
ATOM 720 O O . LYS A 1 90 ? -6.920 -15.669 0.472 1.00 86.56 90 LYS A O 1
ATOM 725 N N . TYR A 1 91 ? -7.290 -13.646 1.389 1.00 84.62 91 TYR A N 1
ATOM 726 C CA . TYR A 1 91 ? -6.031 -13.021 0.990 1.00 84.62 91 TYR A CA 1
ATOM 727 C C . TYR A 1 91 ? -4.910 -13.166 2.031 1.00 84.62 91 TYR A C 1
ATOM 729 O O . TYR A 1 91 ? -3.803 -12.688 1.806 1.00 84.62 91 TYR A O 1
ATOM 737 N N . HIS A 1 92 ? -5.166 -13.874 3.138 1.00 86.50 92 HIS A N 1
ATOM 738 C CA . HIS A 1 92 ? -4.209 -14.073 4.231 1.00 86.50 92 HIS A CA 1
ATOM 739 C C . HIS A 1 92 ? -3.617 -12.747 4.745 1.00 86.50 92 HIS A C 1
ATOM 741 O O . HIS A 1 92 ? -2.416 -12.653 4.991 1.00 86.50 92 HIS A O 1
ATOM 747 N N . LEU A 1 93 ? -4.457 -11.714 4.876 1.00 88.81 93 LEU A N 1
ATOM 748 C CA . LEU A 1 93 ? -4.007 -10.391 5.303 1.00 88.81 93 LEU A CA 1
ATOM 749 C C . LEU A 1 93 ? -3.718 -10.394 6.804 1.00 88.81 93 LEU A C 1
ATOM 751 O O . LEU A 1 93 ? -4.554 -10.784 7.623 1.00 88.81 93 LEU A O 1
ATOM 755 N N . ARG A 1 94 ? -2.539 -9.903 7.160 1.00 89.50 94 ARG A N 1
ATOM 756 C CA . ARG A 1 94 ? -2.200 -9.429 8.493 1.00 89.50 94 ARG A CA 1
ATOM 757 C C . ARG A 1 94 ? -2.825 -8.062 8.667 1.00 89.50 94 ARG A C 1
ATOM 759 O O . ARG A 1 94 ? -2.595 -7.159 7.869 1.00 89.50 94 ARG A O 1
ATOM 766 N N . THR A 1 95 ? -3.625 -7.934 9.711 1.00 90.06 95 THR A N 1
ATOM 767 C CA . THR A 1 95 ? -4.315 -6.688 10.017 1.00 90.06 95 THR A CA 1
ATOM 768 C C . THR A 1 95 ? -3.692 -6.031 11.238 1.00 90.06 95 THR A C 1
ATOM 770 O O . THR A 1 95 ? -3.218 -6.731 12.133 1.00 90.06 95 THR A O 1
ATOM 773 N N . GLY A 1 96 ? -3.657 -4.707 11.266 1.00 90.62 96 GLY A N 1
ATOM 774 C CA . GLY A 1 96 ? -3.249 -3.925 12.426 1.00 90.62 96 GLY A CA 1
ATOM 775 C C . GLY A 1 96 ? -4.189 -2.744 12.582 1.00 90.62 96 GLY A C 1
ATOM 776 O O . GLY A 1 96 ? -4.504 -2.092 11.593 1.00 90.62 96 GLY A O 1
ATOM 777 N N . ILE A 1 97 ? -4.657 -2.495 13.803 1.00 92.38 97 ILE A N 1
ATOM 778 C CA . ILE A 1 97 ? -5.623 -1.432 14.083 1.00 92.38 97 ILE A CA 1
ATOM 779 C C . ILE A 1 97 ? -4.971 -0.352 14.931 1.00 92.38 97 ILE A C 1
ATOM 781 O O . ILE A 1 97 ? -4.431 -0.628 16.004 1.00 92.38 97 ILE A O 1
ATOM 785 N N . ASN A 1 98 ? -5.083 0.885 14.464 1.00 93.19 98 ASN A N 1
ATOM 786 C CA . ASN A 1 98 ? -4.782 2.076 15.233 1.00 93.19 98 ASN A CA 1
ATOM 787 C C . ASN A 1 98 ? -6.075 2.877 15.428 1.00 93.19 98 ASN A C 1
ATOM 789 O O . ASN A 1 98 ? -6.758 3.220 14.469 1.00 93.19 98 ASN A O 1
ATOM 793 N N . LEU A 1 99 ? -6.429 3.130 16.687 1.00 93.69 99 LEU A N 1
ATOM 794 C CA . LEU A 1 99 ? -7.664 3.811 17.069 1.00 93.69 99 LEU A CA 1
ATOM 795 C C . LEU A 1 99 ? -7.333 5.162 17.708 1.00 93.69 99 LEU A C 1
ATOM 797 O O . LEU A 1 99 ? -6.746 5.193 18.796 1.00 93.69 99 LEU A O 1
ATOM 801 N N . ASP A 1 100 ? -7.737 6.253 17.068 1.00 94.12 100 ASP A N 1
ATOM 802 C CA . ASP A 1 100 ? -7.732 7.595 17.648 1.00 94.12 100 ASP A CA 1
ATOM 803 C C . ASP A 1 100 ? -9.147 7.965 18.113 1.00 94.12 100 ASP A C 1
ATOM 805 O O . ASP A 1 100 ? -10.105 7.954 17.337 1.00 94.12 100 ASP A O 1
ATOM 809 N N . VAL A 1 101 ? -9.299 8.228 19.413 1.00 93.19 101 VAL A N 1
ATOM 810 C CA . VAL A 1 101 ? -10.611 8.345 20.064 1.00 93.19 101 VAL A CA 1
ATOM 811 C C . VAL A 1 101 ? -10.921 9.802 20.388 1.00 93.19 101 VAL A C 1
ATOM 813 O O . VAL A 1 101 ? -10.302 10.400 21.271 1.00 93.19 101 VAL A O 1
ATOM 816 N N . GLY A 1 102 ? -11.975 10.323 19.764 1.00 92.88 102 GLY A N 1
ATOM 817 C CA . GLY A 1 102 ? -12.537 11.652 20.010 1.00 92.88 102 GLY A CA 1
ATOM 818 C C . GLY A 1 102 ? -14.014 11.737 19.610 1.00 92.88 102 GLY A C 1
ATOM 819 O O . GLY A 1 102 ? -14.602 10.753 19.165 1.00 92.88 102 GLY A O 1
ATOM 820 N N . GLU A 1 103 ? -14.639 12.918 19.722 1.00 90.94 103 GLU A N 1
ATOM 821 C CA . GLU A 1 103 ? -16.019 13.117 19.216 1.00 90.94 103 GLU A CA 1
ATOM 822 C C . GLU A 1 103 ? -16.134 12.783 17.718 1.00 90.94 103 GLU A C 1
ATOM 824 O O . GLU A 1 103 ? -17.170 12.296 17.258 1.00 90.94 103 GLU A O 1
ATOM 829 N N . LYS A 1 104 ? -15.044 13.018 16.980 1.00 93.75 104 LYS A N 1
ATOM 830 C CA . LYS A 1 104 ? -14.751 12.415 15.681 1.00 93.75 104 LYS A CA 1
ATOM 831 C C . LYS A 1 104 ? -13.595 11.447 15.900 1.00 93.75 104 LYS A C 1
ATOM 833 O O . LYS A 1 104 ? -12.494 11.897 16.195 1.00 93.75 104 LYS A O 1
ATOM 838 N N . SER A 1 105 ? -13.875 10.153 15.849 1.00 92.81 105 SER A N 1
ATOM 839 C CA . SER A 1 105 ? -12.858 9.112 16.024 1.00 92.81 105 SER A CA 1
ATOM 840 C C . SER A 1 105 ? -12.353 8.628 14.667 1.00 92.81 105 SER A C 1
ATOM 842 O O . SER A 1 105 ? -13.109 8.632 13.696 1.00 92.81 105 SER A O 1
ATOM 844 N N . GLU A 1 106 ? -11.108 8.171 14.612 1.00 93.88 106 GLU A N 1
ATOM 845 C CA . GLU A 1 106 ? -10.501 7.590 13.414 1.00 93.88 106 GLU A CA 1
ATOM 846 C C . GLU A 1 106 ? -9.980 6.181 13.717 1.00 93.88 106 GLU A C 1
ATOM 848 O O . GLU A 1 106 ? -9.343 5.940 14.744 1.00 93.88 106 GLU A O 1
ATOM 853 N N . VAL A 1 107 ? -10.289 5.233 12.835 1.00 93.25 107 VAL A N 1
ATOM 854 C CA . VAL A 1 107 ? -9.819 3.848 12.900 1.00 93.25 107 VAL A CA 1
ATOM 855 C C . VAL A 1 107 ? -9.005 3.566 11.652 1.00 93.25 107 VAL A C 1
ATOM 857 O O . VAL A 1 107 ? -9.552 3.345 10.574 1.00 93.25 107 VAL A O 1
ATOM 860 N N . GLU A 1 108 ? -7.690 3.544 11.794 1.00 93.06 108 GLU A N 1
ATOM 861 C CA . GLU A 1 108 ? -6.798 3.118 10.725 1.00 93.06 108 GLU A CA 1
ATOM 862 C C . GLU A 1 108 ? -6.611 1.604 10.807 1.00 93.06 108 GLU A C 1
ATOM 864 O O . GLU A 1 108 ? -6.247 1.055 11.851 1.00 93.06 108 GLU A O 1
ATOM 869 N N . VAL A 1 109 ? -6.854 0.923 9.694 1.00 91.88 109 VAL A N 1
ATOM 870 C CA . VAL A 1 109 ? -6.657 -0.515 9.546 1.00 91.88 109 VAL A CA 1
ATOM 871 C C . VAL A 1 109 ? -5.584 -0.739 8.492 1.00 91.88 109 VAL A C 1
ATOM 873 O O . VAL A 1 109 ? -5.818 -0.546 7.301 1.00 91.88 109 VAL A O 1
ATOM 876 N N . ALA A 1 110 ? -4.403 -1.169 8.924 1.00 91.31 110 ALA A N 1
ATOM 877 C CA . ALA A 1 110 ? -3.386 -1.705 8.032 1.00 91.31 110 ALA A CA 1
ATOM 878 C C . ALA A 1 110 ? -3.778 -3.136 7.651 1.00 91.31 110 ALA A C 1
ATOM 880 O O . ALA A 1 110 ? -4.121 -3.922 8.533 1.00 91.31 110 ALA A O 1
ATOM 881 N N . ALA A 1 111 ? -3.752 -3.480 6.366 1.00 89.94 111 ALA A N 1
ATOM 882 C CA . ALA A 1 111 ? -4.094 -4.804 5.857 1.00 89.94 111 ALA A CA 1
ATOM 883 C C . ALA A 1 111 ? -3.059 -5.256 4.820 1.00 89.94 111 ALA A C 1
ATOM 885 O O . ALA A 1 111 ? -3.200 -5.016 3.621 1.00 89.94 111 ALA A O 1
ATOM 886 N N . ASP A 1 112 ? -2.018 -5.938 5.289 1.00 90.06 112 ASP A N 1
ATOM 887 C CA . ASP A 1 112 ? -0.873 -6.345 4.476 1.00 90.06 112 ASP A CA 1
ATOM 888 C C . ASP A 1 112 ? -0.753 -7.858 4.352 1.00 90.06 112 ASP A C 1
ATOM 890 O O . ASP A 1 112 ? -1.147 -8.604 5.241 1.00 90.06 112 ASP A O 1
ATOM 894 N N . THR A 1 113 ? -0.171 -8.340 3.261 1.00 88.56 113 THR A N 1
ATOM 895 C CA . THR A 1 113 ? 0.154 -9.759 3.078 1.00 88.56 113 THR A CA 1
ATOM 896 C C . THR A 1 113 ? 1.664 -9.977 3.100 1.00 88.56 113 THR A C 1
ATOM 898 O O . THR A 1 113 ? 2.442 -9.146 2.646 1.00 88.56 113 THR A O 1
ATOM 901 N N . ASP A 1 114 ? 2.096 -11.115 3.635 1.00 87.38 114 ASP A N 1
ATOM 902 C CA . ASP A 1 114 ? 3.502 -11.529 3.647 1.00 87.38 114 ASP A CA 1
ATOM 903 C C . ASP A 1 114 ? 3.869 -12.428 2.456 1.00 87.38 114 ASP A C 1
ATOM 905 O O . ASP A 1 114 ? 5.000 -12.903 2.381 1.00 87.38 114 ASP A O 1
ATOM 909 N N . ARG A 1 115 ? 2.932 -12.659 1.522 1.00 89.38 115 ARG A N 1
ATOM 910 C CA . ARG A 1 115 ? 3.103 -13.611 0.411 1.00 89.38 115 ARG A CA 1
ATOM 911 C C . ARG A 1 115 ? 3.250 -12.960 -0.950 1.00 89.38 115 ARG A C 1
ATOM 913 O O . ARG A 1 115 ? 3.968 -13.479 -1.797 1.00 89.38 115 ARG A O 1
ATOM 920 N N . TYR A 1 116 ? 2.533 -11.875 -1.201 1.00 90.19 116 TYR A N 1
ATOM 921 C CA . TYR A 1 116 ? 2.515 -11.242 -2.512 1.00 90.19 116 TYR A CA 1
ATOM 922 C C . TYR A 1 116 ? 2.436 -9.732 -2.390 1.00 90.19 116 TYR A C 1
ATOM 924 O O . TYR A 1 116 ? 1.982 -9.196 -1.390 1.00 90.19 116 TYR A O 1
ATOM 932 N N . LYS A 1 117 ? 2.882 -9.043 -3.427 1.00 91.94 117 LYS A N 1
ATOM 933 C CA . LYS A 1 117 ? 2.833 -7.596 -3.518 1.00 91.94 117 LYS A CA 1
ATOM 934 C C . LYS A 1 117 ? 2.283 -7.230 -4.874 1.00 91.94 117 LYS A C 1
ATOM 936 O O . LYS A 1 117 ? 2.861 -7.574 -5.895 1.00 91.94 117 LYS A O 1
ATOM 941 N N . ILE A 1 118 ? 1.149 -6.561 -4.896 1.00 92.69 118 ILE A N 1
ATOM 942 C CA . ILE A 1 118 ? 0.518 -6.118 -6.128 1.00 92.69 118 ILE A CA 1
ATOM 943 C C . ILE A 1 118 ? 0.460 -4.601 -6.070 1.00 92.69 118 ILE A C 1
ATOM 945 O O . ILE A 1 118 ? 0.090 -4.034 -5.045 1.00 92.69 118 ILE A O 1
ATOM 949 N N . LYS A 1 119 ? 0.843 -3.939 -7.157 1.00 92.56 119 LYS A N 1
ATOM 950 C CA . LYS A 1 119 ? 0.635 -2.501 -7.327 1.00 92.56 119 LYS A CA 1
ATOM 951 C C . LYS A 1 119 ? 0.120 -2.220 -8.720 1.00 92.56 119 LYS A C 1
ATOM 953 O O . LYS A 1 119 ? 0.494 -2.902 -9.673 1.00 92.56 119 LYS A O 1
ATOM 958 N N . LEU A 1 120 ? -0.722 -1.206 -8.820 1.00 92.62 120 LEU A N 1
ATOM 959 C CA . LEU A 1 120 ? -1.192 -0.687 -10.085 1.00 92.62 120 LEU A CA 1
ATOM 960 C C . LEU A 1 120 ? -1.038 0.831 -10.044 1.00 92.62 120 LEU A C 1
ATOM 962 O O . LEU A 1 120 ? -1.571 1.496 -9.162 1.00 92.62 120 LEU A O 1
ATOM 966 N N . GLU A 1 121 ? -0.258 1.366 -10.970 1.00 93.31 121 GLU A N 1
ATOM 967 C CA . GLU A 1 121 ? 0.081 2.781 -11.036 1.00 93.31 121 GLU A CA 1
ATOM 968 C C . GLU A 1 121 ? -0.271 3.320 -12.430 1.00 93.31 121 GLU A C 1
ATOM 970 O O . GLU A 1 121 ? 0.111 2.751 -13.453 1.00 93.31 121 GLU A O 1
ATOM 975 N N . GLY A 1 122 ? -1.005 4.429 -12.484 1.00 93.38 122 GLY A N 1
ATOM 976 C CA . GLY A 1 122 ? -1.193 5.222 -13.696 1.00 93.38 122 GLY A CA 1
ATOM 977 C C . GLY A 1 122 ? -0.172 6.349 -13.735 1.00 93.38 122 GLY A C 1
ATOM 978 O O . GLY A 1 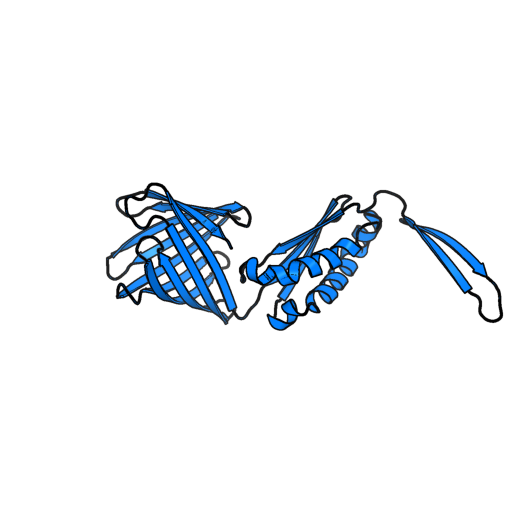122 ? -0.098 7.143 -12.804 1.00 93.38 122 GLY A O 1
ATOM 979 N N . VAL A 1 123 ? 0.623 6.436 -14.793 1.00 92.81 123 VAL A N 1
ATOM 980 C CA . VAL A 1 123 ? 1.757 7.356 -14.868 1.00 92.81 123 VAL A CA 1
ATOM 981 C C . VAL A 1 123 ? 1.592 8.339 -16.023 1.00 92.81 123 VAL A C 1
ATOM 983 O O . VAL A 1 123 ? 1.289 7.944 -17.150 1.00 92.81 123 VAL A O 1
ATOM 986 N N . LEU A 1 124 ? 1.833 9.619 -15.742 1.00 91.88 124 LEU A N 1
ATOM 987 C CA . LEU A 1 124 ? 1.791 10.717 -16.704 1.00 91.88 124 LEU A CA 1
ATOM 988 C C . LEU A 1 124 ? 3.082 11.546 -16.626 1.00 91.88 124 LEU A C 1
ATOM 990 O O . LEU A 1 124 ? 3.320 12.240 -15.639 1.00 91.88 124 LEU A O 1
ATOM 994 N N . ASP A 1 125 ? 3.901 11.498 -17.672 1.00 89.56 125 ASP A N 1
ATOM 995 C CA . ASP A 1 125 ? 5.128 12.285 -17.810 1.00 89.56 125 ASP A CA 1
ATOM 996 C C . ASP A 1 125 ? 4.797 13.668 -18.424 1.00 89.56 125 ASP A C 1
ATOM 998 O O . ASP A 1 125 ? 4.402 13.789 -19.585 1.00 89.56 125 ASP A O 1
ATOM 1002 N N . LEU A 1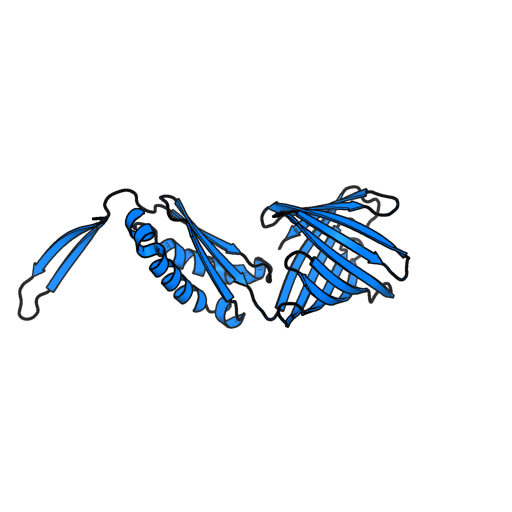 126 ? 4.978 14.736 -17.647 1.00 85.81 126 LEU A N 1
ATOM 1003 C CA . LEU A 1 126 ? 4.811 16.136 -18.039 1.00 85.81 126 LEU A CA 1
ATOM 1004 C C . LEU A 1 126 ? 6.156 16.756 -18.440 1.00 85.81 126 LEU A C 1
ATOM 1006 O O . LEU A 1 126 ? 7.119 16.744 -17.673 1.00 85.81 126 LEU A O 1
ATOM 1010 N N . GLY A 1 127 ? 6.214 17.355 -19.632 1.00 73.62 127 GLY A N 1
ATOM 1011 C CA . GLY A 1 127 ? 7.419 18.024 -20.147 1.00 73.62 127 GLY A CA 1
ATOM 1012 C C . GLY A 1 127 ? 8.409 17.095 -20.859 1.00 73.62 127 GLY A C 1
ATOM 1013 O O . GLY A 1 127 ? 9.405 17.565 -21.410 1.00 73.62 127 GLY A O 1
ATOM 1014 N N . ARG A 1 128 ? 8.121 15.789 -20.920 1.00 75.00 128 ARG A N 1
ATOM 1015 C CA . ARG A 1 128 ? 8.853 14.843 -21.764 1.00 75.00 128 ARG A CA 1
ATOM 1016 C C . ARG A 1 128 ? 8.397 15.012 -23.217 1.00 75.00 128 ARG A C 1
ATOM 1018 O O . ARG A 1 128 ? 7.207 14.961 -23.520 1.00 75.00 128 ARG A O 1
ATOM 1025 N N . GLN A 1 129 ? 9.345 15.262 -24.121 1.00 59.25 129 GLN A N 1
ATOM 1026 C CA . GLN A 1 129 ? 9.060 15.293 -25.557 1.00 59.25 129 GLN A CA 1
ATOM 1027 C C . GLN A 1 129 ? 9.135 13.873 -26.124 1.00 59.25 129 GLN A C 1
ATOM 1029 O O . GLN A 1 129 ? 10.215 13.280 -26.148 1.00 59.25 129 GLN A O 1
ATOM 1034 N N . GLY A 1 130 ? 7.986 13.344 -26.542 1.00 61.91 130 GLY A N 1
ATOM 1035 C CA . GLY A 1 130 ? 7.806 12.027 -27.150 1.00 61.91 130 GLY A CA 1
ATOM 1036 C C . GLY A 1 130 ? 6.334 11.607 -27.121 1.00 61.91 130 GLY A C 1
ATOM 1037 O O . GLY A 1 130 ? 5.536 12.197 -26.397 1.00 61.91 130 GLY A O 1
ATOM 1038 N N . ASP A 1 131 ? 5.976 10.579 -27.890 1.00 61.06 131 ASP A N 1
ATOM 1039 C CA . ASP A 1 131 ? 4.588 10.103 -27.970 1.00 61.06 131 ASP A CA 1
ATOM 1040 C C . ASP A 1 131 ? 4.171 9.254 -26.757 1.00 61.06 131 ASP A C 1
ATOM 1042 O O . ASP A 1 131 ? 2.988 9.035 -26.546 1.00 61.06 131 ASP A O 1
ATOM 1046 N N . ASN A 1 132 ? 5.100 8.813 -25.901 1.00 68.62 132 ASN A N 1
ATOM 1047 C CA . ASN A 1 132 ? 4.833 7.919 -24.764 1.00 68.62 132 ASN A CA 1
ATOM 1048 C C . ASN A 1 132 ? 4.780 8.664 -23.414 1.00 68.62 132 ASN A C 1
ATOM 1050 O O . ASN A 1 132 ? 5.488 8.319 -22.470 1.00 68.62 132 ASN A O 1
ATOM 1054 N N . ASN A 1 133 ? 3.931 9.688 -23.317 1.00 81.44 133 ASN A N 1
ATOM 1055 C CA . ASN A 1 133 ? 3.788 10.494 -22.096 1.00 81.44 133 ASN A CA 1
ATOM 1056 C C . ASN A 1 133 ? 2.815 9.900 -21.069 1.00 81.44 133 ASN A C 1
ATOM 1058 O O . ASN A 1 133 ? 2.708 10.406 -19.957 1.00 81.44 133 ASN A O 1
ATOM 1062 N N . THR A 1 134 ? 2.106 8.829 -21.416 1.00 87.19 134 THR A N 1
ATOM 1063 C CA . THR A 1 134 ? 1.178 8.138 -20.518 1.00 87.19 134 THR A CA 1
ATOM 1064 C C . THR A 1 134 ? 1.492 6.651 -20.524 1.00 87.19 134 THR A C 1
ATOM 1066 O O . THR A 1 134 ? 1.664 6.065 -21.593 1.00 87.19 134 THR A O 1
ATOM 1069 N N . MET A 1 135 ? 1.549 6.038 -19.343 1.00 91.25 135 MET A N 1
ATOM 1070 C CA . MET A 1 135 ? 1.695 4.592 -19.200 1.00 91.25 135 MET A CA 1
ATOM 1071 C C . MET A 1 135 ? 0.909 4.061 -18.007 1.00 91.25 135 MET A C 1
ATOM 1073 O O . MET A 1 135 ? 0.691 4.761 -17.021 1.00 91.25 135 MET A O 1
ATOM 1077 N N . LEU A 1 136 ? 0.491 2.806 -18.099 1.00 93.00 136 LEU A N 1
ATOM 1078 C CA . LEU A 1 136 ? -0.021 2.037 -16.975 1.00 93.00 136 LEU A CA 1
ATOM 1079 C C . LEU A 1 136 ? 1.060 1.052 -16.549 1.00 93.00 136 LEU A C 1
ATOM 1081 O O . LEU A 1 136 ? 1.582 0.314 -17.381 1.00 93.00 136 LEU A O 1
ATOM 1085 N N . ARG A 1 137 ? 1.386 1.034 -15.261 1.00 94.38 137 ARG A N 1
ATOM 1086 C CA . ARG A 1 137 ? 2.368 0.131 -14.671 1.00 94.38 137 ARG A CA 1
ATOM 1087 C C . ARG A 1 137 ? 1.665 -0.809 -13.700 1.00 94.38 137 ARG A C 1
ATOM 1089 O O . ARG A 1 137 ? 1.067 -0.373 -12.723 1.00 94.38 137 ARG A O 1
ATOM 1096 N N . GLY A 1 138 ? 1.751 -2.103 -13.962 1.00 95.12 138 GLY A N 1
ATOM 1097 C CA . GLY A 1 138 ? 1.380 -3.156 -13.027 1.00 95.12 138 GLY A CA 1
ATOM 1098 C C . GLY A 1 138 ? 2.630 -3.791 -12.433 1.00 95.12 138 GLY A C 1
ATOM 1099 O O . GLY A 1 138 ? 3.568 -4.091 -13.158 1.00 95.12 138 GLY A O 1
ATOM 1100 N N . HIS A 1 139 ? 2.634 -4.022 -11.128 1.00 95.50 139 HIS A N 1
ATOM 1101 C CA . HIS A 1 139 ? 3.673 -4.768 -10.427 1.00 95.50 139 HIS A CA 1
ATOM 1102 C C . HIS A 1 139 ? 3.023 -5.960 -9.740 1.00 95.50 139 HIS A C 1
ATOM 1104 O O . HIS A 1 139 ? 2.065 -5.784 -8.986 1.00 95.50 139 HIS A O 1
ATOM 1110 N N . ALA A 1 140 ? 3.538 -7.160 -9.979 1.00 95.50 140 ALA A N 1
ATOM 1111 C CA . ALA A 1 140 ? 3.109 -8.370 -9.295 1.00 95.50 140 ALA A CA 1
ATOM 1112 C C . ALA A 1 140 ? 4.332 -9.121 -8.764 1.00 95.50 140 ALA A C 1
ATOM 1114 O O . ALA A 1 140 ? 5.104 -9.690 -9.530 1.00 95.50 140 ALA A O 1
ATOM 1115 N N . GLY A 1 141 ? 4.497 -9.114 -7.448 1.00 93.81 141 GLY A N 1
ATOM 1116 C CA . GLY A 1 141 ? 5.583 -9.737 -6.713 1.00 93.81 141 GLY A CA 1
ATOM 1117 C C . GLY A 1 141 ? 5.116 -10.880 -5.824 1.00 93.81 141 GLY A C 1
ATOM 1118 O O . GLY A 1 141 ? 4.025 -10.847 -5.255 1.00 93.81 141 GLY A O 1
ATOM 1119 N N . TYR A 1 142 ? 5.962 -11.893 -5.690 1.00 93.75 142 TYR A N 1
ATOM 1120 C CA . TYR A 1 142 ? 5.873 -12.942 -4.688 1.00 93.75 142 TYR A CA 1
ATOM 1121 C C . TYR A 1 142 ? 7.006 -12.755 -3.678 1.00 93.75 142 TYR A C 1
ATOM 1123 O O . TYR A 1 142 ? 8.190 -12.752 -4.032 1.00 93.75 142 TYR A O 1
ATOM 1131 N N . LEU A 1 143 ? 6.632 -12.598 -2.413 1.00 92.06 143 LEU A N 1
ATOM 1132 C CA . LEU A 1 143 ? 7.549 -12.416 -1.297 1.00 92.06 143 LEU A CA 1
ATOM 1133 C C . LEU A 1 143 ? 7.981 -13.801 -0.811 1.00 92.06 143 LEU A C 1
ATOM 1135 O O . LEU A 1 143 ? 7.205 -14.531 -0.198 1.00 92.06 143 LEU A O 1
ATOM 1139 N N . MET A 1 144 ? 9.225 -14.181 -1.103 1.00 89.31 144 MET A N 1
ATOM 1140 C CA . MET A 1 144 ? 9.790 -15.439 -0.598 1.00 89.31 144 MET A CA 1
ATOM 1141 C C . MET A 1 144 ? 10.113 -15.323 0.889 1.00 89.31 144 MET A C 1
ATOM 1143 O O . MET A 1 144 ? 9.888 -16.252 1.655 1.00 89.31 144 MET A O 1
ATOM 1147 N N . ASN A 1 145 ? 10.624 -14.154 1.271 1.00 87.44 145 ASN A N 1
ATOM 1148 C CA . ASN A 1 145 ? 10.952 -13.756 2.630 1.00 87.44 145 ASN A CA 1
ATOM 1149 C C . ASN A 1 145 ? 10.524 -12.291 2.819 1.00 87.44 145 ASN A C 1
ATOM 1151 O O . ASN A 1 145 ? 10.391 -11.572 1.829 1.00 87.44 145 ASN A O 1
ATOM 1155 N N . PRO A 1 146 ? 10.478 -11.765 4.058 1.00 85.06 146 PRO A N 1
ATOM 1156 C CA . PRO A 1 146 ? 10.235 -10.337 4.301 1.00 85.06 146 PRO A CA 1
ATOM 1157 C C . 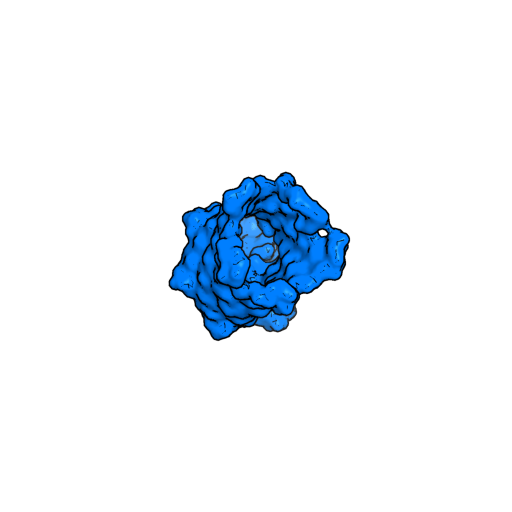PRO A 1 146 ? 11.237 -9.387 3.621 1.00 85.06 146 PRO A C 1
ATOM 1159 O O . PRO A 1 146 ? 11.026 -8.179 3.594 1.00 85.06 146 PRO A O 1
ATOM 1162 N N . LYS A 1 147 ? 12.364 -9.919 3.131 1.00 89.75 147 LYS A N 1
ATOM 1163 C CA . LYS A 1 147 ? 13.408 -9.161 2.443 1.00 89.75 147 LYS A CA 1
ATOM 1164 C C . LYS A 1 147 ? 13.504 -9.459 0.957 1.00 89.75 147 LYS A C 1
ATOM 1166 O O . LYS A 1 147 ? 14.112 -8.650 0.282 1.00 89.75 147 LYS A O 1
ATOM 1171 N N . ASP A 1 148 ? 12.990 -10.580 0.465 1.00 93.50 148 ASP A N 1
ATOM 1172 C CA . ASP A 1 148 ? 13.302 -11.081 -0.877 1.00 93.50 148 ASP A CA 1
ATOM 1173 C C . ASP A 1 148 ? 12.020 -11.241 -1.690 1.00 93.50 148 ASP A C 1
ATOM 1175 O O . ASP A 1 148 ? 11.077 -11.904 -1.253 1.00 93.50 148 ASP A O 1
ATOM 1179 N N . GLU A 1 149 ? 12.010 -10.660 -2.883 1.00 95.31 149 GLU A N 1
ATOM 1180 C CA . GLU A 1 149 ? 10.845 -10.558 -3.755 1.00 95.31 149 GLU A CA 1
ATOM 1181 C C . GLU A 1 149 ? 11.216 -10.988 -5.177 1.00 95.31 149 GLU A C 1
ATOM 1183 O O . GLU A 1 149 ? 12.167 -10.467 -5.753 1.00 95.31 149 GLU A O 1
ATOM 1188 N N . ILE A 1 150 ? 10.466 -11.918 -5.766 1.00 96.25 150 ILE A N 1
ATOM 1189 C CA . ILE A 1 150 ? 10.496 -12.152 -7.218 1.00 96.25 150 ILE A CA 1
ATOM 1190 C C . ILE A 1 150 ? 9.282 -11.450 -7.793 1.00 96.25 150 ILE A C 1
ATOM 1192 O O . ILE A 1 150 ? 8.174 -11.697 -7.327 1.00 96.25 150 ILE A O 1
ATOM 1196 N N . PHE A 1 151 ? 9.469 -10.600 -8.792 1.00 96.56 151 PHE A N 1
ATOM 1197 C CA . PHE A 1 151 ? 8.386 -9.793 -9.331 1.00 96.56 151 PHE A CA 1
ATOM 1198 C C . PHE A 1 151 ? 8.345 -9.784 -10.852 1.00 96.56 151 PHE A C 1
ATOM 1200 O O . PHE A 1 151 ? 9.310 -10.119 -11.535 1.00 96.56 151 PHE A O 1
ATOM 1207 N N . LEU A 1 152 ? 7.192 -9.385 -11.369 1.00 96.56 152 LEU A N 1
ATOM 1208 C CA . LEU A 1 152 ? 6.950 -9.071 -12.762 1.00 96.56 152 LEU A CA 1
ATOM 1209 C C . LEU A 1 152 ? 6.361 -7.664 -12.827 1.00 96.56 152 LEU A C 1
ATOM 1211 O O . LEU A 1 152 ? 5.248 -7.430 -12.351 1.00 96.56 152 LEU A O 1
ATOM 1215 N N . ASP A 1 153 ? 7.120 -6.748 -13.419 1.00 96.31 153 ASP A N 1
ATOM 1216 C CA . ASP A 1 153 ? 6.620 -5.442 -13.835 1.00 96.31 153 ASP A CA 1
ATOM 1217 C C . ASP A 1 153 ? 6.021 -5.566 -15.243 1.00 96.31 153 ASP A C 1
ATOM 1219 O O . ASP A 1 153 ? 6.581 -6.221 -16.125 1.00 96.31 153 ASP A O 1
ATOM 1223 N N . VAL A 1 154 ? 4.871 -4.938 -15.456 1.00 95.38 154 VAL A N 1
ATOM 1224 C CA . VAL A 1 154 ? 4.211 -4.824 -16.756 1.00 95.38 154 VAL A CA 1
ATOM 1225 C C . VAL A 1 154 ? 3.945 -3.354 -17.017 1.00 95.38 154 VAL A C 1
ATOM 1227 O O . VAL A 1 154 ? 3.178 -2.728 -16.289 1.00 95.38 154 VAL A O 1
ATOM 1230 N N . GLU A 1 155 ? 4.553 -2.806 -18.060 1.00 94.00 155 GLU A N 1
ATOM 1231 C CA . GLU A 1 155 ? 4.321 -1.429 -18.491 1.00 94.00 155 GLU A CA 1
ATOM 1232 C C . GLU A 1 155 ? 3.564 -1.439 -19.818 1.00 94.00 155 GLU A C 1
ATOM 1234 O O . GLU A 1 155 ? 3.976 -2.070 -20.794 1.00 94.00 155 GLU A O 1
ATOM 1239 N N . PHE A 1 156 ? 2.420 -0.762 -19.839 1.00 93.06 156 PHE A N 1
ATOM 1240 C CA . PHE A 1 156 ? 1.580 -0.598 -21.013 1.00 93.06 156 PHE A CA 1
ATOM 1241 C C . PHE A 1 156 ? 1.550 0.870 -21.419 1.00 93.06 156 PHE A C 1
ATOM 1243 O O . PHE A 1 156 ? 1.113 1.719 -20.641 1.00 93.06 156 PHE A O 1
ATOM 1250 N N . TYR A 1 157 ? 1.969 1.164 -22.647 1.00 91.50 157 TYR A N 1
ATOM 1251 C CA . TYR A 1 157 ? 1.903 2.498 -23.235 1.00 91.50 157 TYR A CA 1
ATOM 1252 C C . TYR A 1 157 ? 0.701 2.572 -24.182 1.00 91.50 157 TYR A C 1
ATOM 1254 O O . TYR A 1 157 ? 0.763 2.017 -25.283 1.00 91.50 157 TYR A O 1
ATOM 1262 N N . PRO A 1 158 ? -0.393 3.265 -23.811 1.00 86.94 158 PRO A N 1
ATOM 1263 C CA . PRO A 1 158 ? -1.601 3.318 -24.632 1.00 86.94 158 PRO A CA 1
ATOM 1264 C C . PRO A 1 158 ? -1.370 3.967 -26.000 1.00 86.94 158 PRO A C 1
ATOM 1266 O O . PRO A 1 158 ? -1.987 3.563 -26.979 1.00 86.94 158 PRO A O 1
ATOM 1269 N N . ASN A 1 159 ? -0.453 4.936 -26.078 1.00 85.12 159 ASN A N 1
ATOM 1270 C CA . ASN A 1 159 ? -0.229 5.737 -27.284 1.00 85.12 159 ASN A CA 1
ATOM 1271 C C . ASN A 1 159 ? 0.401 4.929 -28.425 1.00 85.12 159 ASN A C 1
ATOM 1273 O O . ASN A 1 159 ? 0.042 5.113 -29.584 1.00 85.12 159 ASN A O 1
ATOM 1277 N N . SER A 1 160 ? 1.304 4.004 -28.097 1.00 85.12 160 SER A N 1
ATOM 1278 C CA . SER A 1 160 ? 1.938 3.095 -29.061 1.00 85.12 160 SER A CA 1
ATOM 1279 C C . SER A 1 160 ? 1.389 1.665 -28.992 1.00 85.12 160 SER A C 1
ATOM 1281 O O . SER A 1 160 ? 1.829 0.804 -29.754 1.00 85.12 160 SER A O 1
ATOM 1283 N N . ILE A 1 161 ? 0.430 1.406 -28.090 1.00 87.75 161 ILE A N 1
ATOM 1284 C CA . ILE A 1 161 ? -0.126 0.079 -27.775 1.00 87.75 161 ILE A CA 1
ATOM 1285 C C . ILE A 1 161 ? 1.017 -0.925 -27.535 1.00 87.75 161 ILE A C 1
ATOM 1287 O O . ILE A 1 161 ? 1.046 -2.044 -28.053 1.00 87.75 161 ILE A O 1
ATOM 1291 N N . SER A 1 162 ? 2.023 -0.496 -26.773 1.00 89.25 162 SER A N 1
ATOM 1292 C CA . SER A 1 162 ? 3.217 -1.287 -26.498 1.00 89.25 162 SER A CA 1
ATOM 1293 C C . SER A 1 162 ? 3.151 -1.879 -25.092 1.00 89.25 162 SER A C 1
ATOM 1295 O O . SER A 1 162 ? 2.765 -1.212 -24.135 1.00 89.25 162 SER A O 1
ATOM 1297 N N . TRP A 1 163 ? 3.513 -3.157 -24.981 1.00 92.50 163 TRP A N 1
ATOM 1298 C CA . TRP A 1 163 ? 3.621 -3.880 -23.717 1.00 92.50 163 TRP A CA 1
ATOM 1299 C C . TRP A 1 163 ? 5.080 -4.222 -23.462 1.00 92.50 163 TRP A C 1
ATOM 1301 O O . TRP A 1 163 ? 5.763 -4.707 -24.371 1.00 92.50 163 TRP A O 1
ATOM 1311 N N . HIS A 1 164 ? 5.531 -3.961 -22.243 1.00 93.94 164 HIS A N 1
ATOM 1312 C CA . HIS A 1 164 ? 6.866 -4.266 -21.752 1.00 93.94 164 HIS A CA 1
ATOM 1313 C C . HIS A 1 164 ? 6.711 -5.168 -20.535 1.00 93.94 164 HIS A C 1
ATOM 1315 O O . HIS A 1 164 ? 6.074 -4.797 -19.550 1.00 93.94 164 HIS A O 1
ATOM 1321 N N . PHE A 1 165 ? 7.254 -6.377 -20.633 1.00 95.31 165 PHE A N 1
ATOM 1322 C CA . PHE A 1 165 ? 7.232 -7.362 -19.560 1.00 95.31 165 PHE A CA 1
ATOM 1323 C C . PHE A 1 165 ? 8.626 -7.436 -18.966 1.00 95.31 165 PHE A C 1
ATOM 1325 O O . PHE A 1 165 ? 9.589 -7.747 -19.669 1.00 95.31 165 PHE A O 1
ATOM 1332 N N . GLN A 1 166 ? 8.715 -7.140 -17.678 1.00 96.12 166 GLN A N 1
ATOM 1333 C CA . GLN A 1 166 ? 9.971 -6.925 -16.985 1.00 96.12 166 GLN A CA 1
ATOM 1334 C C . GLN A 1 166 ? 10.034 -7.804 -15.725 1.00 96.12 166 GLN A C 1
ATOM 1336 O O . GLN A 1 166 ? 9.780 -7.326 -14.614 1.00 96.12 166 GLN A O 1
ATOM 1341 N N . PRO A 1 167 ? 10.309 -9.115 -15.865 1.00 97.00 167 PRO A N 1
ATOM 1342 C CA . PRO A 1 167 ? 10.578 -9.973 -14.719 1.00 97.00 167 PRO A CA 1
ATOM 1343 C C . PRO A 1 167 ? 11.835 -9.508 -13.981 1.00 97.00 167 PRO A C 1
ATOM 1345 O O . PRO A 1 167 ? 12.812 -9.070 -14.593 1.00 97.00 167 PRO A O 1
ATOM 1348 N N . GLY A 1 168 ? 11.828 -9.631 -12.660 1.00 96.25 168 GLY A N 1
ATOM 1349 C CA . GLY A 1 168 ? 12.921 -9.176 -11.824 1.00 96.25 168 GLY A CA 1
ATOM 1350 C C . GLY A 1 168 ? 12.964 -9.820 -10.449 1.00 96.25 168 GLY A C 1
ATOM 1351 O O . GLY A 1 168 ? 12.083 -10.572 -10.030 1.00 96.25 168 GLY A O 1
ATOM 1352 N N . TYR A 1 169 ? 14.041 -9.510 -9.745 1.00 96.38 169 TYR A N 1
ATOM 1353 C CA . TYR A 1 169 ? 14.270 -9.894 -8.366 1.00 96.38 169 TYR A CA 1
ATOM 1354 C C . TYR A 1 169 ? 14.657 -8.662 -7.553 1.00 96.38 169 TYR A C 1
ATOM 1356 O O . TYR A 1 169 ? 15.430 -7.808 -7.991 1.00 96.38 169 TYR A O 1
ATOM 1364 N N . GLY A 1 170 ? 14.081 -8.560 -6.365 1.00 95.75 170 GLY A N 1
ATOM 1365 C CA . GLY A 1 170 ? 14.199 -7.446 -5.447 1.00 95.75 170 GLY A CA 1
ATOM 1366 C C . GLY A 1 170 ? 14.609 -7.910 -4.063 1.00 95.75 170 GLY A C 1
ATOM 1367 O O . GLY A 1 170 ? 14.211 -8.977 -3.598 1.00 95.75 170 GLY A O 1
ATOM 1368 N N . ARG A 1 171 ? 15.386 -7.075 -3.380 1.00 94.44 171 ARG A N 1
ATOM 1369 C CA . ARG A 1 171 ? 15.808 -7.292 -2.009 1.00 94.44 171 ARG A CA 1
ATOM 1370 C C . ARG A 1 171 ? 15.760 -6.018 -1.172 1.00 94.44 171 ARG A C 1
ATOM 1372 O O . ARG A 1 171 ? 16.412 -5.017 -1.472 1.00 94.44 171 ARG A O 1
ATOM 1379 N N . GLN A 1 172 ? 15.054 -6.087 -0.051 1.00 92.94 172 GLN A N 1
ATOM 1380 C CA . GLN A 1 172 ? 15.069 -5.084 1.004 1.00 92.94 172 GLN A CA 1
ATOM 1381 C C . GLN A 1 172 ? 16.322 -5.279 1.876 1.00 92.94 172 GLN A C 1
ATOM 1383 O O . GLN A 1 172 ? 16.411 -6.213 2.679 1.00 92.94 172 GLN A O 1
ATOM 1388 N N . LEU A 1 173 ? 17.311 -4.398 1.720 1.00 90.31 173 LEU A N 1
ATOM 1389 C CA . LEU A 1 173 ? 18.569 -4.452 2.478 1.00 90.31 173 LEU A CA 1
ATOM 1390 C C . LEU A 1 173 ? 18.420 -3.855 3.883 1.00 90.31 173 LEU A C 1
ATOM 1392 O O . LEU A 1 173 ? 19.003 -4.356 4.843 1.00 90.31 173 LEU A O 1
ATOM 1396 N N . SER A 1 174 ? 17.623 -2.796 4.014 1.00 90.62 174 SER A N 1
ATOM 1397 C CA . SER A 1 174 ? 17.340 -2.111 5.280 1.00 90.62 174 SER A CA 1
ATOM 1398 C C . SER A 1 174 ? 15.910 -1.572 5.275 1.00 90.62 174 SER A C 1
ATOM 1400 O O . SER A 1 174 ? 15.264 -1.569 4.234 1.00 90.62 174 SER A O 1
ATOM 1402 N N . ALA A 1 175 ? 15.415 -1.025 6.387 1.00 86.50 175 ALA A N 1
ATOM 1403 C CA . ALA A 1 175 ? 14.106 -0.356 6.409 1.00 86.50 175 ALA A CA 1
ATOM 1404 C C . ALA A 1 175 ? 14.000 0.845 5.438 1.00 86.50 175 ALA A C 1
ATOM 1406 O O . ALA A 1 175 ? 12.901 1.324 5.168 1.00 86.50 175 ALA A O 1
ATOM 1407 N N . ARG A 1 176 ? 15.131 1.346 4.917 1.00 91.56 176 ARG A N 1
ATOM 1408 C CA . ARG A 1 176 ? 15.186 2.486 3.990 1.00 91.56 176 ARG A CA 1
ATOM 1409 C C . ARG A 1 176 ? 15.680 2.122 2.596 1.00 91.56 176 ARG A C 1
ATOM 1411 O O . ARG A 1 176 ? 15.430 2.886 1.678 1.00 91.56 176 ARG A O 1
ATOM 1418 N N . THR A 1 177 ? 16.356 0.992 2.415 1.00 93.06 177 THR A N 1
ATOM 1419 C CA . THR A 1 177 ? 17.046 0.668 1.160 1.00 93.06 177 THR A CA 1
ATOM 1420 C C . THR A 1 177 ? 16.470 -0.588 0.526 1.00 93.06 177 THR A C 1
ATOM 1422 O O . THR A 1 177 ? 16.528 -1.670 1.117 1.00 93.06 177 THR A O 1
ATOM 1425 N N . TYR A 1 178 ? 15.995 -0.444 -0.705 1.00 94.12 178 TYR A N 1
ATOM 1426 C CA . TYR A 1 178 ? 15.587 -1.526 -1.590 1.00 94.12 178 TYR A CA 1
ATOM 1427 C C . TYR A 1 178 ? 16.507 -1.551 -2.807 1.00 94.12 178 TYR A C 1
ATOM 1429 O O . TYR A 1 178 ? 16.745 -0.514 -3.424 1.00 94.12 178 TYR A O 1
ATOM 1437 N N . LEU A 1 179 ? 16.987 -2.732 -3.168 1.00 95.81 179 LEU A N 1
ATOM 1438 C CA . LEU A 1 179 ? 17.775 -2.964 -4.370 1.00 95.81 179 LEU A CA 1
ATOM 1439 C C . LEU A 1 179 ? 17.074 -4.026 -5.207 1.00 95.81 179 LEU A C 1
ATOM 1441 O O . LEU A 1 179 ? 16.558 -4.990 -4.660 1.00 95.81 179 LEU A O 1
ATOM 1445 N N . GLY A 1 180 ? 17.044 -3.874 -6.518 1.00 94.94 180 GLY A N 1
ATOM 1446 C CA . GLY A 1 180 ? 16.478 -4.875 -7.406 1.00 94.94 180 GLY A CA 1
ATOM 1447 C C . GLY A 1 180 ? 17.162 -4.881 -8.756 1.00 94.94 180 GLY A C 1
ATOM 1448 O O . GLY A 1 180 ? 17.935 -3.986 -9.087 1.00 94.94 180 GLY A O 1
ATOM 1449 N N . MET A 1 181 ? 16.868 -5.906 -9.534 1.00 95.56 181 MET A N 1
ATOM 1450 C CA . MET A 1 181 ? 17.241 -6.008 -10.934 1.00 95.56 181 MET A CA 1
ATOM 1451 C C . MET A 1 181 ? 16.050 -6.573 -11.692 1.00 95.56 181 MET A C 1
ATOM 1453 O O . MET A 1 181 ? 15.388 -7.488 -11.202 1.00 95.56 181 MET A O 1
ATOM 1457 N N . LYS A 1 182 ? 15.774 -6.030 -12.870 1.00 95.75 182 LYS A N 1
ATOM 1458 C CA . LYS A 1 182 ? 14.751 -6.532 -13.786 1.00 95.75 182 LYS A CA 1
ATOM 1459 C C . LYS A 1 182 ? 15.293 -6.566 -15.205 1.00 95.75 182 LYS A C 1
ATOM 1461 O O . LYS A 1 182 ? 16.226 -5.834 -15.520 1.00 95.75 182 LYS A O 1
ATOM 1466 N N . HIS A 1 183 ? 14.712 -7.416 -16.034 1.00 94.44 183 HIS A N 1
ATOM 1467 C CA . HIS A 1 183 ? 15.101 -7.569 -17.428 1.00 94.44 183 HIS A CA 1
ATOM 1468 C C . HIS A 1 183 ? 13.921 -7.228 -18.327 1.00 94.44 183 HIS A C 1
ATOM 1470 O O . HIS A 1 183 ? 12.888 -7.886 -18.241 1.00 94.44 183 HIS A O 1
ATOM 1476 N N . ASP A 1 184 ? 14.060 -6.228 -19.192 1.00 93.12 184 ASP A N 1
ATOM 1477 C CA . ASP A 1 184 ? 13.045 -5.915 -20.193 1.00 93.12 184 ASP A CA 1
ATOM 1478 C C . ASP A 1 184 ? 13.114 -6.918 -21.346 1.00 93.12 184 ASP A C 1
ATOM 1480 O O . ASP A 1 184 ? 14.071 -6.938 -22.120 1.00 93.12 184 ASP A O 1
ATOM 1484 N N . LEU A 1 185 ? 12.085 -7.760 -21.470 1.00 90.81 185 LEU A N 1
ATOM 1485 C CA . LEU A 1 185 ? 12.027 -8.810 -22.491 1.00 90.81 185 LEU A CA 1
ATOM 1486 C C . LEU A 1 185 ? 11.888 -8.266 -23.917 1.00 90.81 185 LEU A C 1
ATOM 1488 O O . LEU A 1 185 ? 12.218 -8.972 -24.874 1.00 90.81 185 LEU A O 1
ATOM 1492 N N . ARG A 1 186 ? 11.371 -7.047 -24.076 1.00 88.75 186 ARG A N 1
ATOM 1493 C CA . ARG A 1 186 ? 11.149 -6.430 -25.382 1.00 88.75 186 ARG A CA 1
ATOM 1494 C C . ARG A 1 186 ? 12.424 -5.777 -25.891 1.00 88.75 186 ARG A C 1
ATOM 1496 O O . ARG A 1 186 ? 12.847 -6.073 -27.008 1.00 88.75 186 ARG A O 1
ATOM 1503 N N . ASP A 1 187 ? 13.037 -4.950 -25.053 1.00 87.56 187 ASP A N 1
ATOM 1504 C CA . ASP A 1 187 ? 14.237 -4.188 -25.413 1.00 87.56 187 ASP A CA 1
ATOM 1505 C C . ASP A 1 187 ? 15.535 -4.967 -25.129 1.00 87.56 187 ASP A C 1
ATOM 1507 O O . ASP A 1 187 ? 16.616 -4.559 -25.554 1.00 87.56 187 ASP A O 1
ATOM 1511 N N . LYS A 1 188 ? 15.421 -6.142 -24.489 1.00 89.81 188 LYS A N 1
ATOM 1512 C CA . LYS A 1 188 ? 16.526 -7.031 -24.088 1.00 89.81 188 LYS A CA 1
ATOM 1513 C C . LYS A 1 188 ? 17.560 -6.297 -23.244 1.00 89.81 188 LYS A C 1
ATOM 1515 O O . LYS A 1 188 ? 18.765 -6.367 -23.501 1.00 89.81 188 LYS A O 1
ATOM 1520 N N . GLU A 1 189 ? 17.066 -5.584 -22.242 1.00 91.44 189 GLU A N 1
ATOM 1521 C CA . GLU A 1 189 ? 17.870 -4.701 -21.412 1.00 91.44 189 GLU A CA 1
ATOM 1522 C C . GLU A 1 189 ? 17.785 -5.071 -19.936 1.00 91.44 189 GLU A C 1
ATOM 1524 O O . GLU A 1 189 ? 16.701 -5.239 -19.378 1.00 91.44 189 GLU A O 1
ATOM 1529 N N . ASP A 1 190 ? 18.947 -5.154 -19.294 1.00 92.94 190 ASP A N 1
ATOM 1530 C CA . ASP A 1 190 ? 19.041 -5.315 -17.852 1.00 92.94 190 ASP A CA 1
ATOM 1531 C C . ASP A 1 190 ? 18.980 -3.950 -17.161 1.00 92.94 190 ASP A C 1
ATOM 1533 O O . ASP A 1 190 ? 19.753 -3.034 -17.460 1.00 92.94 190 ASP A O 1
ATOM 1537 N N . ILE A 1 191 ? 18.068 -3.834 -16.198 1.00 94.38 191 ILE A N 1
ATOM 1538 C CA . ILE A 1 191 ? 17.783 -2.609 -15.456 1.00 94.38 191 ILE A CA 1
ATOM 1539 C C . ILE A 1 191 ? 18.012 -2.876 -13.969 1.00 94.38 191 ILE A C 1
ATOM 1541 O O . ILE A 1 191 ? 17.306 -3.659 -13.330 1.00 94.38 191 ILE A O 1
ATOM 1545 N N . GLY A 1 192 ? 19.005 -2.206 -13.394 1.00 95.38 192 GLY A N 1
ATOM 1546 C CA . GLY A 1 192 ? 19.237 -2.160 -11.956 1.00 95.38 192 GLY A CA 1
ATOM 1547 C C . GLY A 1 192 ? 18.358 -1.104 -11.301 1.00 95.38 192 GLY A C 1
ATOM 1548 O O . GLY A 1 192 ? 18.279 0.018 -11.787 1.00 95.38 192 GLY A O 1
ATOM 1549 N N . LEU A 1 193 ? 17.732 -1.447 -10.181 1.00 95.38 193 LEU A N 1
ATOM 1550 C CA . LEU A 1 193 ? 16.842 -0.586 -9.412 1.00 95.38 193 LEU A CA 1
ATOM 1551 C C . LEU A 1 193 ? 17.422 -0.349 -8.020 1.00 95.38 193 LEU A C 1
ATOM 1553 O O . LEU A 1 193 ? 17.738 -1.292 -7.296 1.00 95.38 193 LEU A O 1
ATOM 1557 N N . LEU A 1 194 ? 17.485 0.905 -7.598 1.00 95.19 194 LEU A N 1
ATOM 1558 C CA . LEU A 1 194 ? 17.793 1.282 -6.225 1.00 95.19 194 LEU A CA 1
ATOM 1559 C C . LEU A 1 194 ? 16.742 2.280 -5.752 1.00 95.19 194 LEU A C 1
ATOM 1561 O O . LEU A 1 194 ? 16.554 3.330 -6.359 1.00 95.19 194 LEU A O 1
ATOM 1565 N N . ARG A 1 195 ? 16.062 1.955 -4.652 1.00 94.56 195 ARG A N 1
ATOM 1566 C CA . ARG A 1 195 ? 15.099 2.848 -4.002 1.00 94.56 195 ARG A CA 1
ATOM 1567 C C . ARG A 1 195 ? 15.545 3.118 -2.575 1.00 94.56 195 ARG A C 1
ATOM 1569 O O . ARG A 1 195 ? 15.794 2.184 -1.810 1.00 94.56 195 ARG A O 1
ATOM 1576 N N . TYR A 1 196 ? 15.645 4.390 -2.215 1.00 93.88 196 TYR A N 1
ATOM 1577 C CA . TYR A 1 196 ? 16.093 4.839 -0.905 1.00 93.88 196 TYR A CA 1
ATOM 1578 C C . TYR A 1 196 ? 15.069 5.778 -0.260 1.00 93.88 196 TYR A C 1
ATOM 1580 O O . TYR A 1 196 ? 14.753 6.840 -0.794 1.00 93.88 196 TYR A O 1
ATOM 1588 N N . LYS A 1 197 ? 14.554 5.393 0.910 1.00 93.31 197 LYS A N 1
ATOM 1589 C CA . LYS A 1 197 ? 13.634 6.194 1.722 1.00 93.31 197 LYS A CA 1
ATOM 1590 C C . LYS A 1 197 ? 14.419 7.280 2.445 1.00 93.31 197 LYS A C 1
ATOM 1592 O O . LYS A 1 197 ? 15.172 6.982 3.375 1.00 93.31 197 LYS A O 1
ATOM 1597 N N . LEU A 1 198 ? 14.222 8.529 2.033 1.00 88.62 198 LEU A N 1
ATOM 1598 C CA . LEU A 1 198 ? 14.833 9.685 2.684 1.00 88.62 198 LEU A CA 1
ATOM 1599 C C . LEU A 1 198 ? 14.080 10.001 3.980 1.00 88.62 198 LEU A C 1
ATOM 1601 O O . LEU A 1 198 ? 14.660 9.903 5.055 1.00 88.62 198 LEU A O 1
ATOM 1605 N N . ASN A 1 199 ? 12.779 10.291 3.861 1.00 87.56 199 ASN A N 1
ATOM 1606 C CA . ASN A 1 199 ? 11.869 10.672 4.947 1.00 87.56 199 ASN A CA 1
ATOM 1607 C C . ASN A 1 199 ? 10.463 10.082 4.709 1.00 87.56 199 ASN A C 1
ATOM 1609 O O . ASN A 1 199 ? 10.219 9.399 3.712 1.00 87.56 199 ASN A O 1
ATOM 1613 N N . THR A 1 200 ? 9.517 10.341 5.617 1.00 79.62 200 THR A N 1
ATOM 1614 C CA . THR A 1 200 ? 8.098 10.011 5.409 1.00 79.62 200 THR A CA 1
ATOM 1615 C C . THR A 1 200 ? 7.583 10.706 4.146 1.00 79.62 200 THR A C 1
ATOM 1617 O O . THR A 1 200 ? 7.602 11.930 4.062 1.00 79.62 200 THR A O 1
ATOM 1620 N N . GLY A 1 201 ? 7.176 9.917 3.148 1.00 83.44 201 GLY A N 1
ATOM 1621 C CA . GLY A 1 201 ? 6.650 10.410 1.873 1.00 83.44 201 GLY A CA 1
ATOM 1622 C C . GLY A 1 201 ? 7.692 10.801 0.819 1.00 83.44 201 GLY A C 1
ATOM 1623 O O . GLY A 1 201 ? 7.286 11.134 -0.287 1.00 83.44 201 GLY A O 1
ATOM 1624 N N . LEU A 1 202 ? 9.002 10.738 1.100 1.00 91.06 202 LEU A N 1
ATOM 1625 C CA . LEU A 1 202 ? 10.049 11.110 0.136 1.00 91.06 202 LEU A CA 1
ATOM 1626 C C . LEU A 1 202 ? 10.994 9.941 -0.166 1.00 91.06 202 LEU A C 1
ATOM 1628 O O . LEU A 1 202 ? 11.647 9.397 0.733 1.00 91.06 202 LEU A O 1
ATOM 1632 N N . TRP A 1 203 ? 11.112 9.612 -1.449 1.00 92.12 203 TRP A N 1
ATOM 1633 C CA . TRP A 1 203 ? 11.884 8.484 -1.955 1.00 92.12 203 TRP A CA 1
ATOM 1634 C C . TRP A 1 203 ? 12.815 8.920 -3.077 1.00 92.12 203 TRP A C 1
ATOM 1636 O O . TRP A 1 203 ? 12.426 9.676 -3.963 1.00 92.12 203 TRP A O 1
ATOM 1646 N N . LEU A 1 204 ? 14.040 8.412 -3.050 1.00 93.81 204 LEU A N 1
ATOM 1647 C CA . LEU A 1 204 ? 14.983 8.516 -4.152 1.00 93.81 204 LEU A CA 1
ATOM 1648 C C . LEU A 1 204 ? 14.966 7.204 -4.926 1.00 93.81 204 LEU A C 1
ATOM 1650 O O . LEU A 1 204 ? 15.161 6.142 -4.337 1.00 93.81 204 LEU A O 1
ATOM 1654 N N . ASN A 1 205 ? 14.760 7.294 -6.230 1.00 94.00 205 ASN A N 1
ATOM 1655 C CA . ASN A 1 205 ? 14.765 6.181 -7.160 1.00 94.00 205 ASN A CA 1
ATOM 1656 C C . ASN A 1 205 ? 15.937 6.353 -8.125 1.00 94.00 205 ASN A C 1
ATOM 1658 O O . ASN A 1 205 ? 16.201 7.443 -8.622 1.00 94.00 205 ASN A O 1
ATOM 1662 N N . LEU A 1 206 ? 16.662 5.279 -8.379 1.00 92.62 206 LEU A N 1
ATOM 1663 C CA . LEU A 1 206 ? 17.747 5.241 -9.343 1.00 92.62 206 LEU A CA 1
ATOM 1664 C C . LEU A 1 206 ? 17.563 3.987 -10.185 1.00 92.62 206 LEU A C 1
ATOM 1666 O O . LEU A 1 206 ? 17.517 2.881 -9.643 1.00 92.62 206 LEU A O 1
ATOM 1670 N N . GLU A 1 207 ? 17.472 4.171 -11.494 1.00 93.00 207 GLU A N 1
ATOM 1671 C CA . GLU A 1 207 ? 17.419 3.084 -12.462 1.00 93.00 207 GLU A CA 1
ATOM 1672 C C . GLU A 1 207 ? 18.670 3.159 -13.341 1.00 93.00 207 GLU A C 1
ATOM 1674 O O . GLU A 1 207 ? 18.974 4.190 -13.945 1.00 93.00 207 GLU A O 1
ATOM 1679 N N . GLN A 1 208 ? 19.444 2.079 -13.367 1.00 91.75 208 GLN A N 1
ATOM 1680 C CA . GLN A 1 208 ? 20.641 1.953 -14.190 1.00 91.75 208 GLN A CA 1
ATOM 1681 C C . GLN A 1 208 ? 20.372 0.918 -15.268 1.00 91.75 208 GLN A C 1
ATOM 1683 O O . GLN A 1 208 ? 20.246 -0.267 -14.977 1.00 91.75 208 GLN A O 1
ATOM 1688 N N . HIS A 1 209 ? 20.350 1.367 -16.510 1.00 91.12 209 HIS A N 1
ATOM 1689 C CA . HIS A 1 209 ? 20.268 0.505 -17.670 1.00 91.12 209 HIS A CA 1
ATOM 1690 C C . HIS A 1 209 ? 21.693 0.077 -18.029 1.00 91.12 209 HIS A C 1
ATOM 1692 O O . HIS A 1 209 ? 22.567 0.918 -18.273 1.00 91.12 209 HIS A O 1
ATOM 1698 N N . PHE A 1 210 ? 21.977 -1.220 -17.957 1.00 85.31 210 PHE A N 1
ATOM 1699 C CA . PHE A 1 210 ? 23.344 -1.725 -18.101 1.00 85.31 210 PHE A CA 1
ATOM 1700 C C . PHE A 1 210 ? 23.771 -1.826 -19.566 1.00 85.31 210 PHE A C 1
ATOM 1702 O O . PHE A 1 210 ? 24.918 -1.516 -19.883 1.00 85.31 210 PHE A O 1
ATOM 1709 N N . ASN A 1 211 ? 22.855 -2.201 -20.459 1.00 85.81 211 ASN A N 1
ATOM 1710 C CA . ASN A 1 211 ? 23.168 -2.458 -21.865 1.00 85.81 211 ASN A CA 1
ATOM 1711 C C . ASN A 1 211 ? 23.302 -1.151 -22.657 1.00 85.81 211 ASN A C 1
ATOM 1713 O O . ASN A 1 211 ? 24.260 -0.988 -23.409 1.00 85.81 211 ASN A O 1
ATOM 1717 N N . SER A 1 212 ? 22.381 -0.202 -22.463 1.00 81.25 212 SER A N 1
ATOM 1718 C CA . SER A 1 212 ? 22.465 1.134 -23.072 1.00 81.25 212 SER A CA 1
ATOM 1719 C C . SER A 1 212 ? 23.400 2.098 -22.334 1.00 81.25 212 SER A C 1
ATOM 1721 O O . SER A 1 212 ? 23.744 3.150 -22.870 1.00 81.25 212 SER A O 1
ATOM 1723 N N . GLY A 1 213 ? 23.790 1.787 -21.092 1.00 81.69 213 GLY A N 1
ATOM 1724 C CA . GLY A 1 213 ? 24.534 2.704 -20.219 1.00 81.69 213 GLY A CA 1
ATOM 1725 C C . GLY A 1 213 ? 23.709 3.901 -19.723 1.00 81.69 213 GLY A C 1
ATOM 1726 O O . GLY A 1 213 ? 24.251 4.796 -19.065 1.00 81.69 213 GLY A O 1
ATOM 1727 N N . TYR A 1 214 ? 22.407 3.930 -20.017 1.00 85.50 214 TYR A N 1
ATOM 1728 C CA . TYR A 1 214 ? 21.496 4.992 -19.616 1.00 85.50 214 TYR A CA 1
ATOM 1729 C C . TYR A 1 214 ? 21.207 4.951 -18.108 1.00 85.50 214 TYR A C 1
ATOM 1731 O O . TYR A 1 214 ? 21.204 3.897 -17.470 1.00 85.50 214 TYR A O 1
ATOM 1739 N N . ARG A 1 215 ? 20.986 6.121 -17.505 1.00 88.19 215 ARG A N 1
ATOM 1740 C CA . ARG A 1 215 ? 20.703 6.248 -16.072 1.00 88.19 215 ARG A CA 1
ATOM 1741 C C . ARG A 1 215 ? 19.565 7.224 -15.853 1.00 88.19 215 ARG A C 1
ATOM 1743 O O . ARG A 1 215 ? 19.624 8.356 -16.330 1.00 88.19 215 ARG A O 1
ATOM 1750 N N . LEU A 1 216 ? 18.601 6.793 -15.055 1.00 88.19 216 LEU A N 1
ATOM 1751 C CA . LEU A 1 216 ? 17.480 7.589 -14.588 1.00 88.19 216 LEU A CA 1
ATOM 1752 C C . LEU A 1 216 ? 17.610 7.816 -13.095 1.00 88.19 216 LEU A C 1
ATOM 1754 O O . LEU A 1 216 ? 17.798 6.871 -12.333 1.00 88.19 216 LEU A O 1
ATOM 1758 N N . THR A 1 217 ? 17.481 9.066 -12.671 1.00 92.31 217 THR A N 1
ATOM 1759 C CA . THR A 1 217 ? 17.374 9.412 -11.253 1.00 92.31 217 THR A CA 1
ATOM 1760 C C . THR A 1 217 ? 16.041 10.101 -11.019 1.00 92.31 217 THR A C 1
ATOM 1762 O O . THR A 1 217 ? 15.716 11.073 -11.695 1.00 92.31 217 THR A O 1
ATOM 1765 N N . GLY A 1 218 ? 15.270 9.589 -10.070 1.00 92.19 218 GLY A N 1
ATOM 1766 C CA . GLY A 1 218 ? 13.952 10.074 -9.693 1.00 92.19 218 GLY A CA 1
ATOM 1767 C C . GLY A 1 218 ? 13.906 10.484 -8.225 1.00 92.19 218 GLY A C 1
ATOM 1768 O O . GLY A 1 218 ? 14.483 9.819 -7.364 1.00 92.19 218 GLY A O 1
ATOM 1769 N N . ILE A 1 219 ? 13.200 11.567 -7.917 1.00 93.56 219 ILE A N 1
ATOM 1770 C CA . ILE A 1 219 ? 12.814 11.917 -6.546 1.00 93.56 219 ILE A CA 1
ATOM 1771 C C . ILE A 1 219 ? 11.292 11.921 -6.484 1.00 93.56 219 ILE A C 1
ATOM 1773 O O . ILE A 1 219 ? 10.658 12.820 -7.032 1.00 93.56 219 ILE A O 1
ATOM 1777 N N . ARG A 1 220 ? 10.713 10.925 -5.809 1.00 93.38 220 ARG A N 1
ATOM 1778 C CA . ARG A 1 220 ? 9.267 10.765 -5.616 1.00 93.38 220 ARG A CA 1
ATOM 1779 C C . ARG A 1 220 ? 8.834 11.361 -4.284 1.00 93.38 220 ARG A C 1
ATOM 1781 O O . ARG A 1 220 ? 9.377 11.011 -3.236 1.00 93.38 220 ARG A O 1
ATOM 1788 N N . TYR A 1 221 ? 7.813 12.206 -4.331 1.00 92.62 221 TYR A N 1
ATOM 1789 C CA . TYR A 1 221 ? 7.123 12.777 -3.187 1.00 92.62 221 TYR A CA 1
ATOM 1790 C C . TYR A 1 221 ? 5.647 12.364 -3.186 1.00 92.62 221 TYR A C 1
ATOM 1792 O O . TYR A 1 221 ? 4.935 12.559 -4.174 1.00 92.62 221 TYR A O 1
ATOM 1800 N N . GLN A 1 222 ? 5.192 11.794 -2.073 1.00 90.12 222 GLN A N 1
ATOM 1801 C CA . GLN A 1 222 ? 3.799 11.415 -1.866 1.00 90.12 222 GLN A CA 1
ATOM 1802 C C . GLN A 1 222 ? 2.970 12.660 -1.536 1.00 90.12 222 GLN A C 1
ATOM 1804 O O . GLN A 1 222 ? 3.170 13.272 -0.488 1.00 90.12 222 GLN A O 1
ATOM 1809 N N . LEU A 1 223 ? 2.040 13.028 -2.420 1.00 87.56 223 LEU A N 1
ATOM 1810 C CA . LEU A 1 223 ? 1.142 14.170 -2.219 1.00 87.56 223 LEU A CA 1
ATOM 1811 C C . LEU A 1 223 ? -0.112 13.760 -1.438 1.00 87.56 223 LEU A C 1
ATOM 1813 O O . LEU A 1 223 ? -0.576 14.499 -0.575 1.00 87.56 223 LEU A O 1
ATOM 1817 N N . HIS A 1 224 ? -0.662 12.588 -1.760 1.00 84.69 224 HIS A N 1
ATOM 1818 C CA . HIS A 1 224 ? -1.869 12.014 -1.164 1.00 84.69 224 HIS A CA 1
ATOM 1819 C C . HIS A 1 224 ? -1.791 10.478 -1.210 1.00 84.69 224 HIS A C 1
ATOM 1821 O O . HIS A 1 224 ? -0.957 9.924 -1.919 1.00 84.69 224 HIS A O 1
ATOM 1827 N N . GLU A 1 225 ? -2.695 9.773 -0.529 1.00 76.12 225 GLU A N 1
ATOM 1828 C CA . GLU A 1 225 ? -2.831 8.304 -0.592 1.00 76.12 225 GLU A CA 1
ATOM 1829 C C . GLU A 1 225 ? -2.985 7.727 -2.022 1.00 76.12 225 GLU A C 1
ATOM 1831 O O . GLU A 1 225 ? -2.671 6.566 -2.230 1.00 76.12 225 GLU A O 1
ATOM 1836 N N . TYR A 1 226 ? -3.414 8.532 -3.006 1.00 82.19 226 TYR A N 1
ATOM 1837 C CA . TYR A 1 226 ? -3.612 8.107 -4.404 1.00 82.19 226 TYR A CA 1
ATOM 1838 C C . TYR A 1 226 ? -2.700 8.809 -5.404 1.00 82.19 226 TYR A C 1
ATOM 1840 O O . TYR A 1 226 ? -2.798 8.552 -6.601 1.00 82.19 226 TYR A O 1
ATOM 1848 N N . LEU A 1 227 ? -1.895 9.775 -4.962 1.00 89.75 227 LEU A N 1
ATOM 1849 C CA . LEU A 1 227 ? -1.176 10.651 -5.876 1.00 89.75 227 LEU A CA 1
ATOM 1850 C C . LEU A 1 227 ? 0.229 10.930 -5.365 1.00 89.75 227 LEU A C 1
ATOM 1852 O O . LEU A 1 227 ? 0.425 11.419 -4.250 1.00 89.75 227 LEU A O 1
ATOM 1856 N N . ALA A 1 228 ? 1.201 10.700 -6.234 1.00 91.81 228 ALA A N 1
ATOM 1857 C CA . ALA A 1 228 ? 2.585 11.072 -6.033 1.00 91.81 228 ALA A CA 1
ATOM 1858 C C . ALA A 1 228 ? 3.097 11.878 -7.230 1.00 91.81 228 ALA A C 1
ATOM 1860 O O . ALA A 1 228 ? 2.639 11.721 -8.362 1.00 91.81 228 ALA A O 1
ATOM 1861 N N . ALA A 1 229 ? 4.070 12.742 -6.968 1.00 93.44 229 ALA A N 1
ATOM 1862 C CA . ALA A 1 229 ? 4.833 13.427 -7.998 1.00 93.44 229 ALA A CA 1
ATOM 1863 C C . ALA A 1 229 ? 6.286 12.962 -7.926 1.00 93.44 229 ALA A C 1
ATOM 1865 O O . ALA A 1 229 ? 6.861 12.865 -6.846 1.00 93.44 229 ALA A O 1
ATOM 1866 N N . GLU A 1 230 ? 6.889 12.679 -9.070 1.00 92.88 230 GLU A N 1
ATOM 1867 C CA . GLU A 1 230 ? 8.270 12.242 -9.191 1.00 92.88 230 GLU A CA 1
ATOM 1868 C C . GLU A 1 230 ? 9.024 13.161 -10.153 1.00 92.88 230 GLU A C 1
ATOM 1870 O O . GLU A 1 230 ? 8.677 13.282 -11.324 1.00 92.88 230 GLU A O 1
ATOM 1875 N N . ALA A 1 231 ? 10.057 13.840 -9.661 1.00 90.81 231 ALA A N 1
ATOM 1876 C CA . ALA A 1 231 ? 10.968 14.595 -10.511 1.00 90.81 231 ALA A CA 1
ATOM 1877 C C . ALA A 1 231 ? 12.002 13.626 -11.088 1.00 90.81 231 ALA A C 1
ATOM 1879 O O . ALA A 1 231 ? 12.809 13.079 -10.338 1.00 90.81 231 ALA A O 1
ATOM 1880 N N . MET A 1 232 ? 11.962 13.412 -12.400 1.00 89.75 232 MET A N 1
ATOM 1881 C CA . MET A 1 232 ? 12.847 12.505 -13.125 1.00 89.75 232 MET A CA 1
ATOM 1882 C C . MET A 1 232 ? 13.918 13.305 -13.859 1.00 89.75 232 MET A C 1
ATOM 1884 O O . MET A 1 232 ? 13.625 14.312 -14.502 1.00 89.75 232 MET A O 1
ATOM 1888 N N . SER A 1 233 ? 15.157 12.840 -13.793 1.00 86.50 233 SER A N 1
ATOM 1889 C CA . SER A 1 233 ? 16.284 13.392 -14.531 1.00 86.50 233 SER A CA 1
ATOM 1890 C C . SER A 1 233 ? 17.052 12.266 -15.202 1.00 86.50 233 SER A C 1
ATOM 1892 O O . SER A 1 233 ? 17.414 11.268 -14.569 1.00 86.50 233 SER A O 1
ATOM 1894 N N . ASP A 1 234 ? 17.308 12.456 -16.488 1.00 85.12 234 ASP A N 1
ATOM 1895 C CA . ASP A 1 234 ? 18.288 11.694 -17.242 1.00 85.12 234 ASP A CA 1
ATOM 1896 C C . ASP A 1 234 ? 19.518 12.560 -17.564 1.00 85.12 234 ASP A C 1
ATOM 1898 O O . ASP A 1 234 ? 19.626 13.701 -17.109 1.00 85.12 234 ASP A O 1
ATOM 1902 N N . GLN A 1 235 ? 20.475 12.023 -18.325 1.00 77.00 235 GLN A N 1
ATOM 1903 C CA . GLN A 1 235 ? 21.725 12.723 -18.657 1.00 77.00 235 GLN A CA 1
ATOM 1904 C C . GLN A 1 235 ? 21.534 14.022 -19.471 1.00 77.00 235 GLN A C 1
ATOM 1906 O O . GLN A 1 235 ? 22.475 14.810 -19.585 1.00 77.00 235 GLN A O 1
ATOM 1911 N N . HIS A 1 236 ? 20.354 14.264 -20.048 1.00 76.38 236 HIS A N 1
ATOM 1912 C CA . HIS A 1 236 ? 20.105 15.362 -20.986 1.00 76.38 236 HIS A CA 1
ATOM 1913 C C . HIS A 1 236 ? 18.836 16.176 -20.694 1.00 76.38 236 HIS A C 1
ATOM 1915 O O . HIS A 1 236 ? 18.712 17.300 -21.184 1.00 76.38 236 HIS A O 1
ATOM 1921 N N . LYS A 1 237 ? 17.876 15.629 -19.949 1.00 83.75 237 LYS A N 1
ATOM 1922 C CA . LYS A 1 237 ? 16.530 16.166 -19.768 1.00 83.75 237 LYS A CA 1
ATOM 1923 C C . LYS A 1 237 ? 16.011 15.875 -18.364 1.00 83.75 237 LYS A C 1
ATOM 1925 O O . LYS A 1 237 ? 16.274 14.834 -17.765 1.00 83.75 237 LYS A O 1
ATOM 1930 N N . THR A 1 238 ? 15.187 16.797 -17.888 1.00 86.31 238 THR A N 1
ATOM 1931 C CA . THR A 1 238 ? 14.448 16.675 -16.634 1.00 86.31 238 THR A CA 1
ATOM 1932 C C . THR A 1 238 ? 12.969 16.826 -16.943 1.00 86.31 238 THR A C 1
ATOM 1934 O O . THR A 1 238 ? 12.586 17.696 -17.726 1.00 86.31 238 THR A O 1
ATOM 1937 N N . TRP A 1 239 ? 12.137 15.984 -16.347 1.00 89.44 239 TRP A N 1
ATOM 1938 C CA . TRP A 1 239 ? 10.687 16.056 -16.479 1.00 89.44 239 TRP A CA 1
ATOM 1939 C C . TRP A 1 239 ? 10.015 15.711 -15.155 1.00 89.44 239 TRP A C 1
ATOM 1941 O O . TRP A 1 239 ? 10.642 15.210 -14.220 1.00 89.44 239 TRP A O 1
ATOM 1951 N N . ILE A 1 240 ? 8.725 16.013 -15.065 1.00 90.81 240 ILE A N 1
ATOM 1952 C CA . ILE A 1 240 ? 7.922 15.701 -13.885 1.00 90.81 240 ILE A CA 1
ATOM 1953 C C . ILE A 1 240 ? 6.980 14.573 -14.255 1.00 90.81 240 ILE A C 1
ATOM 1955 O O . ILE A 1 240 ? 6.310 14.627 -15.277 1.00 90.81 240 ILE A O 1
ATOM 1959 N N . ARG A 1 241 ? 6.906 13.562 -13.409 1.00 92.00 241 ARG A N 1
ATOM 1960 C CA . ARG A 1 241 ? 6.012 12.427 -13.542 1.00 92.00 241 ARG A CA 1
ATOM 1961 C C . ARG A 1 241 ? 4.943 12.503 -12.466 1.00 92.00 241 ARG A C 1
ATOM 1963 O O . ARG A 1 241 ? 5.257 12.595 -11.285 1.00 92.00 241 ARG A O 1
ATOM 1970 N N . LEU A 1 242 ? 3.682 12.449 -12.860 1.00 92.69 242 LEU A N 1
ATOM 1971 C CA . LEU A 1 242 ? 2.568 12.249 -11.943 1.00 92.69 242 LEU A CA 1
ATOM 1972 C C . LEU A 1 242 ? 2.223 10.765 -11.906 1.00 92.69 242 LEU A C 1
ATOM 1974 O O . LEU A 1 242 ? 2.140 10.121 -12.950 1.00 92.69 242 LEU A O 1
ATOM 1978 N N . ILE A 1 243 ? 2.045 10.231 -10.704 1.00 91.75 243 ILE A N 1
ATOM 1979 C CA . ILE A 1 243 ? 1.754 8.822 -10.457 1.00 91.75 243 ILE A CA 1
ATOM 1980 C C . ILE A 1 243 ? 0.450 8.756 -9.672 1.00 91.75 243 ILE A C 1
ATOM 1982 O O . ILE A 1 243 ? 0.382 9.238 -8.543 1.00 91.75 243 ILE A O 1
ATOM 1986 N N . ALA A 1 244 ? -0.574 8.172 -10.280 1.00 91.44 244 ALA A N 1
ATOM 1987 C CA . ALA A 1 244 ? -1.815 7.804 -9.628 1.00 91.44 244 ALA A CA 1
ATOM 1988 C C . ALA A 1 244 ? -1.701 6.364 -9.115 1.00 91.44 244 ALA A C 1
ATOM 1990 O O . ALA A 1 244 ? -1.481 5.446 -9.903 1.00 91.44 244 ALA A O 1
ATOM 1991 N N . GLU A 1 245 ? -1.839 6.166 -7.811 1.00 87.25 245 GLU A N 1
ATOM 1992 C CA . GLU A 1 245 ? -1.890 4.844 -7.185 1.00 87.25 245 GLU A CA 1
ATOM 1993 C C . GLU A 1 245 ? -3.342 4.360 -7.159 1.00 87.25 245 GLU A C 1
ATOM 1995 O O . GLU A 1 245 ? -4.230 5.065 -6.673 1.00 87.25 245 GLU A O 1
ATOM 2000 N N . LEU A 1 246 ? -3.574 3.180 -7.735 1.00 81.62 246 LEU A N 1
ATOM 2001 C CA . LEU A 1 246 ? -4.880 2.530 -7.860 1.00 81.62 246 LEU A CA 1
ATOM 2002 C C . LEU A 1 246 ? -5.002 1.416 -6.807 1.00 81.62 246 LEU A C 1
ATOM 2004 O O . LEU A 1 246 ? -4.029 0.653 -6.639 1.00 81.62 246 LEU A O 1
#

Radius of gyration: 24.77 Å; chains: 1; bounding box: 66×35×70 Å

Foldseek 3Di:
DQWDWDWDWDDDVDIDIDIDTQGDDQAQQEEAEAEDEQFDFVVLCVVLRVQLRVLRCVRGGGRLVVCVVCVVVSQVVSLVSSCPPPSLVVQVWDWGWDWATDNYIYIYIYTYDQFKGWWWKWKAWAPDPDQQRTKIKIKIWTHPGSFKIWIWIWIARPRVRDIWIWTKIKGDPDPFWIWIWIATPVVRWIKIWIWGHPDVQWIWIWIATDPVRWIKIWIWGDPDPFWIKIWIDTPPDIIIMIMGID